Protein AF-0000000068097106 (afdb_homodimer)

Nearest PDB structures (foldseek):
  5jaa-assembly1_B  TM=9.526E-01  e=7.767E-04  Vibrio cholerae O1 biovar El Tor str. N16961
  5j9i-assembly1_B  TM=9.431E-01  e=1.174E-03  Vibrio cholerae
  5j9i-assembly2_C  TM=8.963E-01  e=9.273E-04  Vibrio cholerae
  5j9i-assembly4_G  TM=8.912E-01  e=2.120E-03  Vibrio cholerae
  8a0x-assembly1_B  TM=6.870E-01  e=6.133E-04  Vibrio cholerae

Structure (mmCIF, N/CA/C/O backbone):
data_AF-0000000068097106-model_v1
#
loop_
_entity.id
_entity.type
_entity.pdbx_description
1 polymer 'DNA binding protein'
#
loop_
_atom_site.group_PDB
_atom_site.id
_atom_site.type_symbol
_atom_site.label_atom_id
_atom_site.label_alt_id
_atom_site.label_comp_id
_atom_site.label_asym_id
_atom_site.label_entity_id
_atom_site.label_seq_id
_atom_site.pdbx_PDB_ins_code
_atom_site.Cartn_x
_atom_site.Cartn_y
_atom_site.Cartn_z
_atom_site.occupancy
_atom_site.B_iso_or_equiv
_atom_site.auth_seq_id
_atom_site.auth_comp_id
_atom_site.auth_asym_id
_atom_site.auth_atom_id
_atom_site.pdbx_PDB_model_num
ATOM 1 N N . MET A 1 1 ? -67.5 47.531 -5.574 1 26.5 1 MET A N 1
ATOM 2 C CA . MET A 1 1 ? -66.625 47.062 -6.676 1 26.5 1 MET A CA 1
ATOM 3 C C . MET A 1 1 ? -65.375 46.375 -6.148 1 26.5 1 MET A C 1
ATOM 5 O O . MET A 1 1 ? -64.625 45.75 -6.914 1 26.5 1 MET A O 1
ATOM 9 N N . MET A 1 2 ? -65 46.5 -4.863 1 25.94 2 MET A N 1
ATOM 10 C CA . MET A 1 2 ? -63.719 46.219 -4.199 1 25.94 2 MET A CA 1
ATOM 11 C C . MET A 1 2 ? -63.531 44.719 -4.047 1 25.94 2 MET A C 1
ATOM 13 O O . MET A 1 2 ? -62.469 44.25 -3.641 1 25.94 2 MET A O 1
ATOM 17 N N . HIS A 1 3 ? -64.562 43.844 -4.074 1 31.59 3 HIS A N 1
ATOM 18 C CA . HIS A 1 3 ? -64.625 42.562 -3.348 1 31.59 3 HIS A CA 1
ATOM 19 C C . HIS A 1 3 ? -63.75 41.5 -4.004 1 31.59 3 HIS A C 1
ATOM 21 O O . HIS A 1 3 ? -63.406 40.5 -3.381 1 31.59 3 HIS A O 1
ATOM 27 N N . LEU A 1 4 ? -63.656 41.469 -5.324 1 28.19 4 LEU A N 1
ATOM 28 C CA . LEU A 1 4 ? -63.531 40.156 -5.906 1 28.19 4 LEU A CA 1
ATOM 29 C C . LEU A 1 4 ? -62.156 39.562 -5.648 1 28.19 4 LEU A C 1
ATOM 31 O O . LEU A 1 4 ? -62 38.344 -5.609 1 28.19 4 LEU A O 1
ATOM 35 N N . LEU A 1 5 ? -61.062 40.406 -5.605 1 34.84 5 LEU A N 1
ATOM 36 C CA . LEU A 1 5 ? -59.844 39.844 -6.168 1 34.84 5 LEU A CA 1
ATOM 37 C C . LEU A 1 5 ? -59.25 38.812 -5.23 1 34.84 5 LEU A C 1
ATOM 39 O O . LEU A 1 5 ? -58.125 38.375 -5.43 1 34.84 5 LEU A O 1
ATOM 43 N N . THR A 1 6 ? -59.969 38.344 -4.188 1 32.5 6 THR A N 1
ATOM 44 C CA . THR A 1 6 ? -59.344 37.625 -3.107 1 32.5 6 THR A CA 1
ATOM 45 C C . THR A 1 6 ? -58.75 36.312 -3.621 1 32.5 6 THR A C 1
ATOM 47 O O . THR A 1 6 ? -57.781 35.781 -3.055 1 32.5 6 THR A O 1
ATOM 50 N N . ALA A 1 7 ? -59.406 35.656 -4.559 1 30.97 7 ALA A N 1
ATOM 51 C CA . ALA A 1 7 ? -59.375 34.219 -4.48 1 30.97 7 ALA A CA 1
ATOM 52 C C . ALA A 1 7 ? -57.969 33.688 -4.805 1 30.97 7 ALA A C 1
ATOM 54 O O . ALA A 1 7 ? -57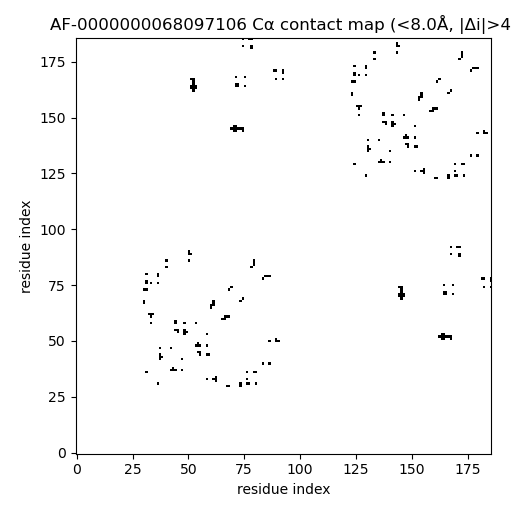.656 32.531 -4.48 1 30.97 7 ALA A O 1
ATOM 55 N N . MET A 1 8 ? -57.281 34.375 -5.68 1 30.03 8 MET A N 1
ATOM 56 C CA . MET A 1 8 ? -56.406 33.531 -6.496 1 30.03 8 MET A CA 1
ATOM 57 C C . MET A 1 8 ? -55.344 32.875 -5.645 1 30.03 8 MET A C 1
ATOM 59 O O . MET A 1 8 ? -54.375 32.281 -6.176 1 30.03 8 MET A O 1
ATOM 63 N N . GLU A 1 9 ? -55.188 33.25 -4.332 1 31.91 9 GLU A N 1
ATOM 64 C CA . GLU A 1 9 ? -53.875 33.031 -3.703 1 31.91 9 GLU A CA 1
ATOM 65 C C . GLU A 1 9 ? -53.625 31.547 -3.467 1 31.91 9 GLU A C 1
ATOM 67 O O . GLU A 1 9 ? -52.656 31.172 -2.797 1 31.91 9 GLU A O 1
ATOM 72 N N . GLU A 1 10 ? -54.594 30.734 -3.783 1 32.78 10 GLU A N 1
ATOM 73 C CA . GLU A 1 10 ? -54.344 29.484 -3.076 1 32.78 10 GLU A CA 1
ATOM 74 C C . GLU A 1 10 ? -53.062 28.812 -3.555 1 32.78 10 GLU A C 1
ATOM 76 O O . GLU A 1 10 ? -52.781 27.688 -3.152 1 32.78 10 GLU A O 1
ATOM 81 N N . MET A 1 11 ? -52.5 29.359 -4.648 1 29.19 11 MET A N 1
ATOM 82 C CA . MET A 1 11 ? -51.781 28.219 -5.234 1 29.19 11 MET A CA 1
ATOM 83 C C . MET A 1 11 ? -51.094 27.406 -4.152 1 29.19 11 MET A C 1
ATOM 85 O O . MET A 1 11 ? -50.875 27.891 -3.035 1 29.19 11 MET A O 1
ATOM 89 N N . VAL A 1 12 ? -50.156 26.359 -4.59 1 32.19 12 VAL A N 1
ATOM 90 C CA . VAL A 1 12 ? -49.469 25.078 -4.461 1 32.19 12 VAL A CA 1
ATOM 91 C C . VAL A 1 12 ? -48.406 25.156 -3.379 1 32.19 12 VAL A C 1
ATOM 93 O O . VAL A 1 12 ? -47.344 25.781 -3.576 1 32.19 12 VAL A O 1
ATOM 96 N N . ALA A 1 13 ? -48.656 25.609 -2.207 1 32.47 13 ALA A N 1
ATOM 97 C CA . ALA A 1 13 ? -47.719 25.406 -1.102 1 32.47 13 ALA A CA 1
ATOM 98 C C . ALA A 1 13 ? -47.188 23.984 -1.088 1 32.47 13 ALA A C 1
ATOM 100 O O . ALA A 1 13 ? -47.812 23.078 -0.539 1 32.47 13 ALA A O 1
ATOM 101 N N . ILE A 1 14 ? -47.406 23.266 -2.193 1 33.38 14 ILE A N 1
ATOM 102 C CA . ILE A 1 14 ? -46.844 21.953 -1.896 1 33.38 14 ILE A CA 1
ATOM 103 C C . ILE A 1 14 ? -45.562 22.109 -1.094 1 33.38 14 ILE A C 1
ATOM 105 O O . ILE A 1 14 ? -44.688 22.906 -1.457 1 33.38 14 ILE A O 1
ATOM 109 N N . GLU A 1 15 ? -45.594 21.891 0.221 1 33.81 15 GLU A N 1
ATOM 110 C CA . GLU A 1 15 ? -44.562 21.578 1.222 1 33.81 15 GLU A CA 1
ATOM 111 C C . GLU A 1 15 ? -43.344 20.922 0.583 1 33.81 15 GLU A C 1
ATOM 113 O O . GLU A 1 15 ? -43.469 19.844 -0.003 1 33.81 15 GLU A O 1
ATOM 118 N N . ASN A 1 16 ? -42.719 21.516 -0.283 1 35.78 16 ASN A N 1
ATOM 119 C CA . ASN A 1 16 ? -41.406 21.266 -0.879 1 35.78 16 ASN A CA 1
ATOM 120 C C . ASN A 1 16 ? -40.531 20.422 0.037 1 35.78 16 ASN A C 1
ATOM 122 O O . ASN A 1 16 ? -40.25 20.812 1.177 1 35.78 16 ASN A O 1
ATOM 126 N N . GLY A 1 17 ? -40.938 19.094 0.311 1 36.41 17 GLY A N 1
ATOM 127 C CA . GLY A 1 17 ? -40.125 17.984 0.792 1 36.41 17 GLY A CA 1
ATOM 128 C C . GLY A 1 17 ? -38.656 18.172 0.555 1 36.41 17 GLY A C 1
ATOM 129 O O . GLY A 1 17 ? -38.094 17.719 -0.457 1 36.41 17 GLY A O 1
ATOM 130 N N . GLN A 1 18 ? -38.312 19.344 0.602 1 38.09 18 GLN A N 1
ATOM 131 C CA . GLN A 1 18 ? -36.844 19.516 0.578 1 38.09 18 GLN A CA 1
ATOM 132 C C . GLN A 1 18 ? -36.156 18.438 1.39 1 38.09 18 GLN A C 1
ATOM 134 O O . GLN A 1 18 ? -36.219 18.422 2.619 1 38.09 18 GLN A O 1
ATOM 139 N N . ILE A 1 19 ? -36.781 17.203 1.31 1 38.5 19 ILE A N 1
ATOM 140 C CA . ILE A 1 19 ? -35.812 16.25 1.803 1 38.5 19 ILE A CA 1
ATOM 141 C C . ILE A 1 19 ? -34.406 16.734 1.474 1 38.5 19 ILE A C 1
ATOM 143 O O . ILE A 1 19 ? -34.062 16.891 0.301 1 38.5 19 ILE A O 1
ATOM 147 N N . GLN A 1 20 ? -34 17.797 2.004 1 39.97 20 GLN A N 1
ATOM 148 C CA . GLN A 1 20 ? -32.562 17.906 1.942 1 39.97 20 GLN A CA 1
ATOM 149 C C . GLN A 1 20 ? -31.906 16.531 1.861 1 39.97 20 GLN A C 1
ATOM 151 O O . GLN A 1 20 ? -32.156 15.68 2.717 1 39.97 20 GLN A O 1
ATOM 156 N N . PRO A 1 21 ? -31.922 15.992 0.654 1 34.78 21 PRO A N 1
ATOM 157 C CA . PRO A 1 21 ? -31.188 14.727 0.767 1 34.78 21 PRO A CA 1
ATOM 158 C C . PRO A 1 21 ? -30.297 14.672 2.01 1 34.78 21 PRO A C 1
ATOM 160 O O . PRO A 1 21 ? -29.703 15.68 2.395 1 34.78 21 PRO A O 1
ATOM 163 N N . ALA A 1 22 ? -30.797 14.141 3.158 1 36.53 22 ALA A N 1
ATOM 164 C CA . ALA A 1 22 ? -29.766 13.805 4.141 1 36.53 22 ALA A CA 1
ATOM 165 C C . ALA A 1 22 ? -28.375 13.898 3.531 1 36.53 22 ALA A C 1
ATOM 167 O O . ALA A 1 22 ? -28.203 13.711 2.324 1 36.53 22 ALA A O 1
ATOM 168 N N . GLU A 1 23 ? -27.688 14.992 3.865 1 37.38 23 GLU A N 1
ATOM 169 C CA . GLU A 1 23 ? -26.281 14.875 3.545 1 37.38 23 GLU A CA 1
ATOM 170 C C . GLU A 1 23 ? -25.891 13.422 3.289 1 37.38 23 GLU A C 1
ATOM 172 O O . GLU A 1 23 ? -26 12.578 4.18 1 37.38 23 GLU A O 1
ATOM 177 N N . GLU A 1 24 ? -26.656 12.758 2.361 1 35.97 24 GLU A N 1
ATOM 178 C CA . GLU A 1 24 ? -26.234 11.43 1.929 1 35.97 24 GLU A CA 1
ATOM 179 C C . GLU A 1 24 ? -24.906 11.047 2.568 1 35.97 24 GLU A C 1
ATOM 181 O O . GLU A 1 24 ? -23.953 11.828 2.566 1 35.97 24 GLU A O 1
ATOM 186 N N . ASN A 1 25 ? -24.922 10.508 3.766 1 36.12 25 ASN A N 1
ATOM 187 C CA . ASN A 1 25 ? -23.828 9.711 4.32 1 36.12 25 ASN A CA 1
ATOM 188 C C . ASN A 1 25 ? -22.875 9.242 3.232 1 36.12 25 ASN A C 1
ATOM 190 O O . ASN A 1 25 ? -23.047 8.148 2.682 1 36.12 25 ASN A O 1
ATOM 194 N N . ILE A 1 26 ? -23.078 9.742 2.051 1 39.88 26 ILE A N 1
ATOM 195 C CA . ILE A 1 26 ? -21.906 9.344 1.255 1 39.88 26 ILE A CA 1
ATOM 196 C C . ILE A 1 26 ? -20.703 9.125 2.168 1 39.88 26 ILE A C 1
ATOM 198 O O . ILE A 1 26 ? -20.219 10.062 2.807 1 39.88 26 ILE A O 1
ATOM 202 N N . HIS A 1 27 ? -20.828 8.242 3.031 1 41.44 27 HIS A N 1
ATOM 203 C CA . HIS A 1 27 ? -19.594 7.723 3.629 1 41.44 27 HIS A CA 1
ATOM 204 C C . HIS A 1 27 ? -18.375 8.203 2.867 1 41.44 27 HIS A C 1
ATOM 206 O O . HIS A 1 27 ? -18.062 7.691 1.789 1 41.44 27 HIS A O 1
ATOM 212 N N . ARG A 1 28 ? -18.438 9.32 2.232 1 45.66 28 ARG A N 1
ATOM 213 C CA . ARG A 1 28 ? -17.25 9.922 1.622 1 45.66 28 ARG 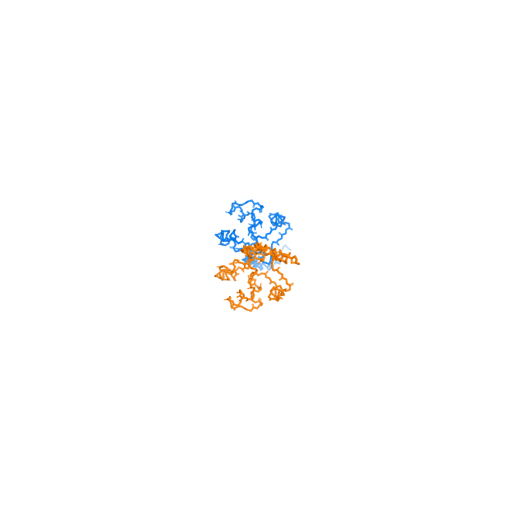A CA 1
ATOM 214 C C . ARG A 1 28 ? -15.977 9.297 2.176 1 45.66 28 ARG A C 1
ATOM 216 O O . ARG A 1 28 ? -15.68 9.43 3.365 1 45.66 28 ARG A O 1
ATOM 223 N N . HIS A 1 29 ? -15.859 8.117 1.914 1 53.75 29 HIS A N 1
ATOM 224 C CA . HIS A 1 29 ? -14.539 7.609 2.258 1 53.75 29 HIS A CA 1
ATOM 225 C C . HIS A 1 29 ? -13.5 8.734 2.283 1 53.75 29 HIS A C 1
ATOM 227 O O . HIS A 1 29 ? -13.18 9.312 1.241 1 53.75 29 HIS A O 1
ATOM 233 N N . THR A 1 30 ? -13.695 9.703 3.287 1 71.31 30 THR A N 1
ATOM 234 C CA . THR A 1 30 ? -12.789 10.828 3.506 1 71.31 30 THR A CA 1
ATOM 235 C C . THR A 1 30 ? -11.352 10.438 3.148 1 71.31 30 THR A C 1
ATOM 237 O O . THR A 1 30 ? -10.914 9.328 3.441 1 71.31 30 THR A O 1
ATOM 240 N N . LEU A 1 31 ? -10.883 11.18 2.166 1 90.25 31 LEU A N 1
ATOM 241 C CA . LEU A 1 31 ? -9.469 11.031 1.865 1 90.25 31 LEU A CA 1
ATOM 242 C C . LEU A 1 31 ? -8.633 11.094 3.141 1 90.25 31 LEU A C 1
ATOM 244 O O . LEU A 1 31 ? -8.922 11.891 4.035 1 90.25 31 LEU A O 1
ATOM 248 N N . PRO A 1 32 ? -7.883 10.125 3.273 1 95.56 32 PRO A N 1
ATOM 249 C CA . PRO A 1 32 ? -7.016 10.18 4.453 1 95.56 32 PRO A CA 1
ATOM 250 C C . PRO A 1 32 ? -6.219 11.477 4.535 1 95.56 32 PRO A C 1
ATOM 252 O O . PRO A 1 32 ? -5.805 12.016 3.508 1 95.56 32 PRO A O 1
ATOM 255 N N . ASP A 1 33 ? -6.094 11.969 5.734 1 96.56 33 ASP A N 1
ATOM 256 C CA . ASP A 1 33 ? -5.211 13.102 6 1 96.56 33 ASP A CA 1
ATOM 257 C C . ASP A 1 33 ? -3.766 12.648 6.176 1 96.56 33 ASP A C 1
ATOM 259 O O . ASP A 1 33 ? -3.367 12.234 7.266 1 96.56 33 ASP A O 1
ATOM 263 N N . VAL A 1 34 ? -2.977 12.812 5.16 1 98.38 34 VAL A N 1
ATOM 264 C CA . VAL A 1 34 ? -1.632 12.25 5.113 1 98.38 34 VAL A CA 1
ATOM 265 C C . VAL A 1 34 ? -0.763 12.891 6.191 1 98.38 34 VAL A C 1
ATOM 267 O O . VAL A 1 34 ? 0.015 12.211 6.863 1 98.38 34 VAL A O 1
ATOM 270 N N . LYS A 1 35 ? -0.945 14.172 6.344 1 98.25 35 LYS A N 1
ATOM 271 C CA . LYS A 1 35 ? -0.174 14.875 7.363 1 98.25 35 LYS A CA 1
ATOM 272 C C . LYS A 1 35 ? -0.505 14.359 8.758 1 98.25 35 LYS A C 1
ATOM 274 O O . LYS A 1 35 ? 0.394 14.133 9.57 1 98.25 35 LYS A O 1
ATOM 279 N N . ALA A 1 36 ? -1.735 14.18 9.039 1 98 36 ALA A N 1
ATOM 280 C CA . ALA A 1 36 ? -2.156 13.672 10.344 1 98 36 ALA A CA 1
ATOM 281 C C . ALA A 1 36 ? -1.608 12.273 10.586 1 98 36 ALA A C 1
ATOM 283 O O . ALA A 1 36 ? -1.151 11.961 11.695 1 98 36 ALA A O 1
ATOM 284 N N . ILE A 1 37 ? -1.618 11.391 9.594 1 98.06 37 ILE A N 1
ATOM 285 C CA . ILE A 1 37 ? -1.103 10.031 9.68 1 98.06 37 ILE A CA 1
ATOM 286 C C . ILE A 1 37 ? 0.391 10.062 10 1 98.06 37 ILE A C 1
ATOM 288 O O . ILE A 1 37 ? 0.855 9.367 10.906 1 98.06 37 ILE A O 1
ATOM 292 N N . ARG A 1 38 ? 1.088 10.852 9.211 1 98.31 38 ARG A N 1
ATOM 293 C CA . ARG A 1 38 ? 2.529 10.977 9.398 1 98.31 38 ARG A CA 1
ATOM 294 C C . ARG A 1 38 ? 2.861 11.492 10.797 1 98.31 38 ARG A C 1
ATOM 296 O O . ARG A 1 38 ? 3.746 10.953 11.461 1 98.31 38 ARG A O 1
ATOM 303 N N . LYS A 1 39 ? 2.143 12.539 11.242 1 98.25 39 LYS A N 1
ATOM 304 C CA . LYS A 1 39 ? 2.402 13.148 12.539 1 98.25 39 LYS A CA 1
ATOM 305 C C . LYS A 1 39 ? 2.061 12.188 13.68 1 98.25 39 LYS A C 1
ATOM 307 O O . LYS A 1 39 ? 2.762 12.141 14.688 1 98.25 39 LYS A O 1
ATOM 312 N N . HIS A 1 40 ? 0.985 11.477 13.508 1 97.69 40 HIS A N 1
ATOM 313 C CA . HIS A 1 40 ? 0.618 10.477 14.508 1 97.69 40 HIS A CA 1
ATOM 314 C C . HIS A 1 40 ? 1.713 9.43 14.672 1 97.69 40 HIS A C 1
ATOM 316 O O . HIS A 1 40 ? 1.95 8.938 15.773 1 97.69 40 HIS A O 1
ATOM 322 N N . ALA A 1 41 ? 2.393 9.125 13.57 1 97.44 41 ALA A N 1
ATOM 323 C CA . ALA A 1 41 ? 3.49 8.164 13.586 1 97.44 41 ALA A CA 1
ATOM 324 C C . ALA A 1 41 ? 4.766 8.789 14.133 1 97.44 41 ALA A C 1
ATOM 326 O O . ALA A 1 41 ? 5.781 8.109 14.305 1 97.44 41 ALA A O 1
ATOM 327 N N . GLY A 1 42 ? 4.715 10.117 14.273 1 97.62 42 GLY A N 1
ATOM 328 C CA . GLY A 1 42 ? 5.848 10.844 14.828 1 97.62 42 GLY A CA 1
ATOM 329 C C . GLY A 1 42 ? 7.004 10.984 13.859 1 97.62 42 GLY A C 1
ATOM 330 O O . GLY A 1 42 ? 8.164 11.008 14.266 1 97.62 42 GLY A O 1
ATOM 331 N N . MET A 1 43 ? 6.738 11.125 12.656 1 98.25 43 MET A N 1
ATOM 332 C CA . MET A 1 43 ? 7.793 11.086 11.648 1 98.25 43 MET A CA 1
ATOM 333 C C . MET A 1 43 ? 7.875 12.406 10.898 1 98.25 43 MET A C 1
ATOM 335 O O . MET A 1 43 ? 6.871 13.109 10.75 1 98.25 43 MET A O 1
ATOM 339 N N . LYS A 1 44 ? 9.078 12.625 10.438 1 98.56 44 LYS A N 1
ATOM 340 C CA . LYS A 1 44 ? 9.242 13.68 9.445 1 98.56 44 LYS A CA 1
ATOM 341 C C . LYS A 1 44 ? 8.844 13.195 8.055 1 98.56 44 LYS A C 1
ATOM 343 O O . LYS A 1 44 ? 8.609 12 7.852 1 98.56 44 LYS A O 1
ATOM 348 N N . GLN A 1 45 ? 8.781 14.18 7.18 1 98.56 45 GLN A N 1
ATOM 349 C CA . GLN A 1 45 ? 8.328 13.828 5.836 1 98.56 45 GLN A CA 1
ATOM 350 C C . GLN A 1 45 ? 9.266 12.812 5.188 1 98.56 45 GLN A C 1
ATOM 352 O O . GLN A 1 45 ? 8.812 11.852 4.562 1 98.56 45 GLN A O 1
ATOM 357 N N . ALA A 1 46 ? 10.539 13.016 5.367 1 98.62 46 ALA A N 1
ATOM 358 C CA . ALA A 1 46 ? 11.523 12.141 4.746 1 98.62 46 ALA A CA 1
ATOM 359 C C . ALA A 1 46 ? 11.438 10.727 5.312 1 98.62 46 ALA A C 1
ATOM 361 O O . ALA A 1 46 ? 11.508 9.742 4.566 1 98.62 46 ALA A O 1
ATOM 362 N N . GLU A 1 47 ? 11.266 10.641 6.574 1 98.5 47 GLU A N 1
ATOM 363 C CA . GLU A 1 47 ? 11.148 9.344 7.242 1 98.5 47 GLU A CA 1
ATOM 364 C C . GLU A 1 47 ? 9.875 8.617 6.816 1 98.5 47 GLU A C 1
ATOM 366 O O . GLU A 1 47 ? 9.914 7.418 6.516 1 98.5 47 GLU A O 1
ATOM 371 N N . PHE A 1 48 ? 8.852 9.328 6.828 1 98.81 48 PHE A N 1
ATOM 372 C CA . PHE A 1 48 ? 7.57 8.75 6.426 1 98.81 48 PHE A CA 1
ATOM 373 C C . PHE A 1 48 ? 7.633 8.25 4.984 1 98.81 48 PHE A C 1
ATOM 375 O O . PHE A 1 48 ? 7.141 7.164 4.68 1 98.81 48 PHE A O 1
ATOM 382 N N . ALA A 1 49 ? 8.219 8.984 4.109 1 98.88 49 ALA A N 1
ATOM 383 C CA . ALA A 1 49 ? 8.391 8.625 2.703 1 98.88 49 ALA A CA 1
ATOM 384 C C . ALA A 1 49 ? 9.141 7.305 2.559 1 98.88 49 ALA A C 1
ATOM 386 O O . ALA A 1 49 ? 8.719 6.426 1.803 1 98.88 49 ALA A O 1
ATOM 387 N N . GLU A 1 50 ? 10.133 7.176 3.314 1 98.25 50 GLU A N 1
ATOM 388 C CA . GLU A 1 50 ? 10.938 5.961 3.279 1 98.25 50 GLU A CA 1
ATOM 389 C C . GLU A 1 50 ? 10.148 4.758 3.785 1 98.25 50 GLU A C 1
ATOM 391 O O . GLU A 1 50 ? 10.156 3.695 3.162 1 98.25 50 GLU A O 1
ATOM 396 N N . VAL A 1 51 ? 9.43 4.891 4.797 1 98.19 51 VAL A N 1
ATOM 397 C CA . VAL A 1 51 ? 8.711 3.807 5.457 1 98.19 51 VAL A CA 1
ATOM 398 C C . VAL A 1 51 ? 7.586 3.309 4.555 1 98.19 51 VAL A C 1
ATOM 400 O O . VAL A 1 51 ? 7.383 2.1 4.414 1 98.19 51 VAL A O 1
ATOM 403 N N . VAL A 1 52 ? 6.926 4.219 3.871 1 98.38 52 VAL A N 1
ATOM 404 C CA . VAL A 1 52 ? 5.746 3.834 3.1 1 98.38 52 VAL A CA 1
ATOM 405 C C . VAL A 1 52 ? 6.156 3.477 1.673 1 98.38 52 VAL A C 1
ATOM 407 O O . VAL A 1 52 ? 5.375 2.887 0.924 1 98.38 52 VAL A O 1
ATOM 410 N N . GLY A 1 53 ? 7.32 3.91 1.286 1 98.19 53 GLY A N 1
ATOM 411 C CA . GLY A 1 53 ? 7.801 3.621 -0.055 1 98.19 53 GLY A CA 1
ATOM 412 C C . GLY A 1 53 ? 7.426 4.688 -1.066 1 98.19 53 GLY A C 1
ATOM 413 O O . GLY A 1 53 ? 7.094 4.379 -2.211 1 98.19 53 GLY A O 1
ATOM 414 N N . ALA A 1 54 ? 7.516 5.871 -0.685 1 98.62 54 ALA A N 1
ATOM 415 C CA . ALA A 1 54 ? 7.207 7.004 -1.553 1 98.62 54 ALA A CA 1
ATOM 416 C C . ALA A 1 54 ? 8.344 8.023 -1.551 1 98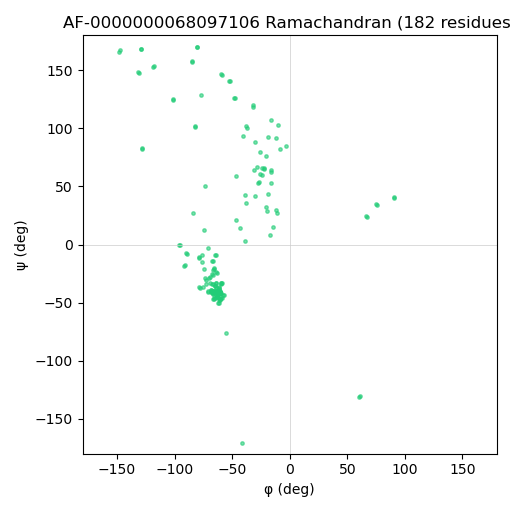.62 54 ALA A C 1
ATOM 418 O O . ALA A 1 54 ? 9.258 7.938 -0.732 1 98.62 54 ALA A O 1
ATOM 419 N N . SER A 1 55 ? 8.242 8.898 -2.441 1 98.62 55 SER A N 1
ATOM 420 C CA . SER A 1 55 ? 9.188 10.016 -2.408 1 98.62 55 SER A CA 1
ATOM 421 C C . SER A 1 55 ? 8.703 11.117 -1.477 1 98.62 55 SER A C 1
ATOM 423 O O . SER A 1 55 ? 7.496 11.258 -1.245 1 98.62 55 SER A O 1
ATOM 425 N N . VAL A 1 56 ? 9.641 11.922 -1.025 1 98.69 56 VAL A N 1
ATOM 426 C CA . VAL A 1 56 ? 9.297 13.07 -0.191 1 98.69 56 VAL A CA 1
ATOM 427 C C . VAL A 1 56 ? 8.391 14.023 -0.97 1 98.69 56 VAL A C 1
ATOM 429 O O . VAL A 1 56 ? 7.449 14.594 -0.412 1 98.69 56 VAL A O 1
ATOM 432 N N . ASP A 1 57 ? 8.648 14.156 -2.211 1 98.75 57 ASP A N 1
ATOM 433 C CA . ASP A 1 57 ? 7.84 15.031 -3.049 1 98.75 57 ASP A CA 1
ATOM 434 C C . ASP A 1 57 ? 6.391 14.555 -3.105 1 98.75 57 ASP A C 1
ATOM 436 O O . ASP A 1 57 ? 5.465 15.375 -3.096 1 98.75 57 ASP A O 1
ATOM 440 N N . LEU A 1 58 ? 6.195 13.281 -3.191 1 98.56 58 LEU A N 1
ATOM 441 C CA . LEU A 1 58 ? 4.852 12.727 -3.238 1 98.56 58 LEU A CA 1
ATOM 442 C C . LEU A 1 58 ? 4.125 12.953 -1.916 1 98.56 58 LEU A C 1
ATOM 444 O O . LEU A 1 58 ? 2.957 13.352 -1.904 1 98.56 58 LEU A O 1
ATOM 448 N N . ILE A 1 59 ? 4.82 12.789 -0.831 1 98.75 59 ILE A N 1
ATOM 449 C CA . ILE A 1 59 ? 4.242 13.055 0.483 1 98.75 59 ILE A CA 1
ATOM 450 C C . ILE A 1 59 ? 3.824 14.523 0.58 1 98.75 59 ILE A C 1
ATOM 452 O O . ILE A 1 59 ? 2.701 14.828 0.985 1 98.75 59 ILE A O 1
ATOM 456 N N . ARG A 1 60 ? 4.742 15.297 0.173 1 98.69 60 ARG A N 1
ATOM 457 C CA . ARG A 1 60 ? 4.469 16.734 0.21 1 98.69 60 ARG A CA 1
ATOM 458 C C . ARG A 1 60 ? 3.268 17.078 -0.66 1 98.69 60 ARG A C 1
ATOM 460 O O . ARG A 1 60 ? 2.412 17.875 -0.258 1 98.69 60 ARG A O 1
ATOM 467 N N . SER A 1 61 ? 3.176 16.516 -1.778 1 98.69 61 SER A N 1
ATOM 468 C CA . SER A 1 61 ? 2.08 16.812 -2.699 1 98.69 61 SER A CA 1
ATOM 469 C C . SER A 1 61 ? 0.74 16.375 -2.115 1 98.69 61 SER A C 1
ATOM 471 O O . SER A 1 61 ? -0.278 17.031 -2.322 1 98.69 61 SER A O 1
ATOM 473 N N . TRP A 1 62 ? 0.705 15.297 -1.404 1 98.38 62 TRP A N 1
ATOM 474 C CA . TRP A 1 62 ? -0.516 14.828 -0.759 1 98.38 62 TRP A CA 1
ATOM 475 C C . TRP A 1 62 ? -0.897 15.734 0.41 1 98.38 62 TRP A C 1
ATOM 477 O O . TRP A 1 62 ? -2.064 16.094 0.565 1 98.38 62 TRP A O 1
ATOM 487 N N . GLU A 1 63 ? 0.139 16.156 1.154 1 98.19 63 GLU A N 1
ATOM 488 C CA . GLU A 1 63 ? -0.119 16.969 2.34 1 98.19 63 GLU A CA 1
ATOM 489 C C . GLU A 1 63 ? -0.611 18.359 1.957 1 98.19 63 GLU A C 1
ATOM 491 O O . GLU A 1 63 ? -1.374 18.984 2.699 1 98.19 63 GLU A O 1
ATOM 496 N N . GLN A 1 64 ? -0.188 18.797 0.824 1 97.75 64 GLN A N 1
ATOM 497 C CA . GLN A 1 64 ? -0.562 20.109 0.324 1 97.75 64 GLN A CA 1
ATOM 498 C C . GLN A 1 64 ? -1.759 20.016 -0.619 1 97.75 64 GLN A C 1
ATOM 500 O O . GLN A 1 64 ? -2.137 21.016 -1.244 1 97.75 64 GLN A O 1
ATOM 505 N N . LYS A 1 65 ? -2.248 18.859 -0.848 1 96.5 65 LYS A N 1
ATOM 506 C CA . LYS A 1 65 ? -3.43 18.609 -1.668 1 96.5 65 LYS A CA 1
ATOM 507 C C . LYS A 1 65 ? -3.168 18.953 -3.131 1 96.5 65 LYS A C 1
ATOM 509 O O . LYS A 1 65 ? -4.078 19.375 -3.846 1 96.5 65 LYS A O 1
ATOM 514 N N . ARG A 1 66 ? -1.926 18.938 -3.506 1 97.88 66 ARG A N 1
ATOM 515 C CA . ARG A 1 66 ? -1.583 19.109 -4.914 1 97.88 66 ARG A CA 1
ATOM 516 C C . ARG A 1 66 ? -1.931 17.859 -5.719 1 97.88 66 ARG A C 1
ATOM 518 O O . ARG A 1 66 ? -2.17 17.938 -6.926 1 97.88 66 ARG A O 1
ATOM 525 N N . ARG A 1 67 ? -1.871 16.688 -5.066 1 97.75 67 ARG A N 1
ATOM 526 C CA . ARG A 1 67 ? -2.311 15.398 -5.598 1 97.75 67 ARG A CA 1
ATOM 527 C C . ARG A 1 67 ? -3.211 14.672 -4.605 1 97.75 67 ARG A C 1
ATOM 529 O O . ARG A 1 67 ? -3.049 14.82 -3.391 1 97.75 67 ARG A O 1
ATOM 536 N N . ILE A 1 68 ? -4.074 13.984 -5.16 1 96.81 68 ILE A N 1
ATOM 537 C CA . ILE A 1 68 ? -4.918 13.133 -4.328 1 96.81 68 ILE A CA 1
ATOM 538 C C . ILE A 1 68 ? -4.426 11.688 -4.406 1 96.81 68 ILE A C 1
ATOM 540 O O . ILE A 1 68 ? -4.25 11.141 -5.5 1 96.81 68 ILE A O 1
ATOM 544 N N . PRO A 1 69 ? -4.16 11.164 -3.238 1 97.81 69 PRO A N 1
ATOM 545 C CA . PRO A 1 69 ? -3.746 9.758 -3.301 1 97.81 69 PRO A CA 1
ATOM 546 C C . PRO A 1 69 ? -4.801 8.859 -3.943 1 97.81 69 PRO A C 1
ATOM 548 O O . PRO A 1 69 ? -6 9.078 -3.758 1 97.81 69 PRO A O 1
ATOM 551 N N . SER A 1 70 ? -4.316 7.812 -4.676 1 97.06 70 SER A N 1
ATOM 552 C CA . SER A 1 70 ? -5.223 6.887 -5.348 1 97.06 70 SER A CA 1
ATOM 553 C C . SER A 1 70 ? -4.641 5.48 -5.398 1 97.06 70 SER A C 1
ATOM 555 O O . SER A 1 70 ? -3.504 5.258 -4.98 1 97.06 70 SER A O 1
ATOM 557 N N . GLY A 1 71 ? -5.484 4.547 -5.738 1 97.06 71 GLY A N 1
ATOM 558 C CA . GLY A 1 71 ? -5.023 3.178 -5.918 1 97.06 71 GLY A CA 1
ATOM 559 C C . GLY A 1 71 ? -4.398 2.59 -4.668 1 97.06 71 GLY A C 1
ATOM 560 O O . GLY A 1 71 ? -5 2.613 -3.596 1 97.06 71 GLY A O 1
ATOM 561 N N . ILE A 1 72 ? -3.219 2.006 -4.887 1 98.19 72 ILE A N 1
ATOM 562 C CA . ILE A 1 72 ? -2.541 1.273 -3.824 1 98.19 72 ILE A CA 1
ATOM 563 C C . ILE A 1 72 ? -2.105 2.242 -2.727 1 98.19 72 ILE A C 1
ATOM 565 O O . ILE A 1 72 ? -2.148 1.907 -1.541 1 98.19 72 ILE A O 1
ATOM 569 N N . ALA A 1 73 ? -1.749 3.463 -3.135 1 98.38 73 ALA A N 1
ATOM 570 C CA . ALA A 1 73 ? -1.342 4.469 -2.158 1 98.38 73 ALA A CA 1
ATOM 571 C C . ALA A 1 73 ? -2.488 4.812 -1.212 1 98.38 73 ALA A C 1
ATOM 573 O O . ALA A 1 73 ? -2.297 4.898 0.003 1 98.38 73 ALA A O 1
ATOM 574 N N . LEU A 1 74 ? -3.629 4.98 -1.797 1 97.88 74 LEU A N 1
ATOM 575 C CA . LEU A 1 74 ? -4.801 5.289 -0.986 1 97.88 74 LEU A CA 1
ATOM 576 C C . LEU A 1 74 ? -5.121 4.137 -0.036 1 97.88 74 LEU A C 1
ATOM 578 O O . LEU A 1 74 ? -5.375 4.359 1.149 1 97.88 74 LEU A O 1
ATOM 582 N N . LYS A 1 75 ? -5.082 2.945 -0.536 1 98 75 LYS A N 1
ATOM 583 C CA . LYS A 1 75 ? -5.352 1.775 0.296 1 98 75 LYS A CA 1
ATOM 584 C C . LYS A 1 75 ? -4.352 1.678 1.444 1 98 75 LYS A C 1
ATOM 586 O O . LYS A 1 75 ? -4.727 1.365 2.576 1 98 75 LYS A O 1
ATOM 591 N N . MET A 1 76 ? -3.094 1.969 1.156 1 98.38 76 MET A N 1
ATOM 592 C CA . MET A 1 76 ? -2.045 1.918 2.17 1 98.38 76 MET A CA 1
ATOM 593 C C . MET A 1 76 ? -2.285 2.965 3.254 1 98.38 76 MET A C 1
ATOM 595 O O . MET A 1 76 ? -2.207 2.66 4.445 1 98.38 76 MET A O 1
ATOM 599 N N . LEU A 1 77 ? -2.59 4.145 2.859 1 98.31 77 LEU A N 1
ATOM 600 C CA . LEU A 1 77 ? -2.797 5.234 3.811 1 98.31 77 LEU A CA 1
ATOM 601 C C . LEU A 1 77 ? -4.004 4.953 4.703 1 98.31 77 LEU A C 1
ATOM 603 O O . LEU A 1 77 ? -3.955 5.191 5.91 1 98.31 77 LEU A O 1
ATOM 607 N N . CYS A 1 78 ? -5.031 4.41 4.082 1 97.69 78 CYS A N 1
ATOM 608 C CA . CYS A 1 78 ? -6.211 4.043 4.855 1 97.69 78 CYS A CA 1
ATOM 609 C C . CYS A 1 78 ? -5.887 2.939 5.852 1 97.69 78 CYS A C 1
ATOM 611 O O . CYS A 1 78 ? -6.371 2.959 6.984 1 97.69 78 CYS A O 1
ATOM 613 N N . LEU A 1 79 ? -5.133 2.018 5.438 1 97.25 79 LEU A N 1
ATOM 614 C CA . LEU A 1 79 ? -4.727 0.911 6.293 1 97.25 79 LEU A CA 1
ATOM 615 C C . LEU A 1 79 ? -3.963 1.419 7.512 1 97.25 79 LEU A C 1
ATOM 617 O O . LEU A 1 79 ? -4.246 1.012 8.641 1 97.25 79 LEU A O 1
ATOM 621 N N . ILE A 1 80 ? -3.004 2.311 7.289 1 97.69 80 ILE A N 1
ATOM 622 C CA . ILE A 1 80 ? -2.193 2.855 8.375 1 97.69 80 ILE A CA 1
ATOM 623 C C . ILE A 1 80 ? -3.074 3.666 9.32 1 97.69 80 ILE A C 1
ATOM 625 O O . ILE A 1 80 ? -2.887 3.625 10.539 1 97.69 80 ILE A O 1
ATOM 629 N N . GLU A 1 81 ? -3.967 4.402 8.719 1 96.38 81 GLU A N 1
ATOM 630 C CA . GLU A 1 81 ? -4.887 5.191 9.531 1 96.38 81 GLU A CA 1
ATOM 631 C C . GLU A 1 81 ? -5.734 4.297 10.43 1 96.38 81 GLU A C 1
ATOM 633 O O . GLU A 1 81 ? -5.957 4.617 11.602 1 96.38 81 GLU A O 1
ATOM 638 N N . ARG A 1 82 ? -6.133 3.221 9.922 1 95.19 82 ARG A N 1
ATOM 639 C CA . ARG A 1 82 ? -6.992 2.301 10.656 1 95.19 82 ARG A CA 1
ATOM 640 C C . ARG A 1 82 ? -6.188 1.485 11.664 1 95.19 82 ARG A C 1
ATOM 642 O O . ARG A 1 82 ? -6.684 1.16 12.742 1 95.19 82 ARG A O 1
ATOM 649 N N . GLU A 1 83 ? -4.973 1.128 11.25 1 96.56 83 GLU A N 1
ATOM 650 C CA . GLU A 1 83 ? -4.078 0.337 12.094 1 96.56 83 GLU A CA 1
ATOM 651 C C . GLU A 1 83 ? -2.709 0.995 12.219 1 96.56 83 GLU A C 1
ATOM 653 O O . GLU A 1 83 ? -1.744 0.557 11.586 1 96.56 83 GLU A O 1
ATOM 658 N N . PRO A 1 84 ? -2.58 1.918 13.102 1 96.94 84 PRO A N 1
ATOM 659 C CA . PRO A 1 84 ? -1.348 2.705 13.188 1 96.94 84 PRO A CA 1
ATOM 660 C C . PRO A 1 84 ? -0.133 1.86 13.562 1 96.94 84 PRO A C 1
ATOM 662 O O . PRO A 1 84 ? 0.996 2.201 13.203 1 96.94 84 PRO A O 1
ATOM 665 N N . ALA A 1 85 ? -0.332 0.708 14.219 1 96.56 85 ALA A N 1
ATOM 666 C CA . ALA A 1 85 ? 0.776 -0.142 14.648 1 96.56 85 ALA A CA 1
ATOM 667 C C . ALA A 1 85 ? 1.5 -0.746 13.445 1 96.56 85 ALA A C 1
ATOM 669 O O . ALA A 1 85 ? 2.623 -1.239 13.578 1 96.56 85 ALA A O 1
ATOM 670 N N . LEU A 1 86 ? 0.892 -0.667 12.281 1 97.5 86 LEU A N 1
ATOM 671 C CA . LEU A 1 86 ? 1.49 -1.218 11.07 1 97.5 86 LEU A CA 1
ATOM 672 C C . LEU A 1 86 ? 2.76 -0.46 10.695 1 97.5 86 LEU A C 1
ATOM 674 O O . LEU A 1 86 ? 3.588 -0.964 9.93 1 97.5 86 LEU A O 1
ATOM 678 N N . ILE A 1 87 ? 2.92 0.739 11.188 1 97.81 87 ILE A N 1
ATOM 679 C CA . ILE A 1 87 ? 4.098 1.549 10.906 1 97.81 87 ILE A CA 1
ATOM 680 C C . ILE A 1 87 ? 5.355 0.823 11.383 1 97.81 87 ILE A C 1
ATOM 682 O O . ILE A 1 87 ? 6.402 0.884 10.734 1 97.81 87 ILE A O 1
ATOM 686 N N . ASN A 1 88 ? 5.211 0.078 12.469 1 96.06 88 ASN A N 1
ATOM 687 C CA . ASN A 1 88 ? 6.348 -0.675 12.984 1 96.06 88 ASN A CA 1
ATOM 688 C C . ASN A 1 88 ? 6.738 -1.813 12.047 1 96.06 88 ASN A C 1
ATOM 690 O O . ASN A 1 88 ? 7.922 -2.055 11.812 1 96.06 88 ASN A O 1
ATOM 694 N N . THR A 1 89 ? 5.746 -2.465 11.523 1 96.25 89 THR A N 1
ATOM 695 C CA . THR A 1 89 ? 6 -3.537 10.57 1 96.25 89 THR A CA 1
ATOM 696 C C . THR A 1 89 ? 6.602 -2.98 9.281 1 96.25 89 THR A C 1
ATOM 698 O O . THR A 1 89 ? 7.562 -3.537 8.742 1 96.25 89 THR A O 1
ATOM 701 N N . LEU A 1 90 ? 6.082 -1.857 8.844 1 97.38 90 LEU A N 1
ATOM 702 C CA . LEU A 1 90 ? 6.562 -1.239 7.609 1 97.38 90 LEU A CA 1
ATOM 703 C C . LEU A 1 90 ? 8.023 -0.815 7.746 1 97.38 90 LEU A C 1
ATOM 705 O O . LEU A 1 90 ? 8.789 -0.899 6.781 1 97.38 90 LEU A O 1
ATOM 709 N N . ARG A 1 91 ? 8.391 -0.44 8.875 1 95.44 91 ARG A N 1
ATOM 710 C CA . ARG A 1 91 ? 9.758 -0.007 9.133 1 95.44 91 ARG A CA 1
ATOM 711 C C . ARG A 1 91 ? 10.734 -1.169 9 1 95.44 91 ARG A C 1
ATOM 713 O O . ARG A 1 91 ? 11.898 -0.969 8.656 1 95.44 91 ARG A O 1
ATOM 720 N N . SER A 1 92 ? 10.234 -2.367 9.219 1 93.44 92 SER A N 1
ATOM 721 C CA . SER A 1 92 ? 11.094 -3.545 9.219 1 93.44 92 SER A CA 1
ATOM 722 C C . SER A 1 92 ? 11.211 -4.148 7.82 1 93.44 92 SER A C 1
ATOM 724 O O . SER A 1 92 ? 11.984 -5.082 7.605 1 93.44 92 SER A O 1
ATOM 726 N N . ILE A 1 93 ? 10.43 -3.623 6.969 1 90.81 93 ILE A N 1
ATOM 727 C CA . ILE A 1 93 ? 10.445 -4.133 5.602 1 90.81 93 ILE A CA 1
ATOM 728 C C . ILE A 1 93 ? 11.57 -3.461 4.812 1 90.81 93 ILE A C 1
ATOM 730 O O . ILE A 1 93 ? 11.758 -2.246 4.906 1 90.81 93 ILE A O 1
ATOM 734 N N . MET B 1 1 ? 75.75 -36.281 -17.203 1 30.28 1 MET B N 1
ATOM 735 C CA . MET B 1 1 ? 74.625 -35.594 -17.75 1 30.28 1 MET B CA 1
ATOM 736 C C . MET B 1 1 ? 73.625 -35.219 -16.641 1 30.28 1 MET B C 1
ATOM 738 O O . MET B 1 1 ? 73.5 -35.938 -15.664 1 30.28 1 MET B O 1
ATOM 742 N N . MET B 1 2 ? 73 -33.906 -16.578 1 26.66 2 MET B N 1
ATOM 743 C CA . MET B 1 2 ? 72.562 -32.875 -15.641 1 26.66 2 MET B CA 1
ATOM 744 C C . MET B 1 2 ? 71.25 -33.281 -14.977 1 26.66 2 MET B C 1
ATOM 746 O O . MET B 1 2 ? 70.438 -33.969 -15.586 1 26.66 2 MET B O 1
ATOM 750 N N . HIS B 1 3 ? 71.125 -33.25 -13.516 1 32.72 3 HIS B N 1
ATOM 751 C CA . HIS B 1 3 ? 70.375 -33.188 -12.289 1 32.72 3 HIS B CA 1
ATOM 752 C C . HIS B 1 3 ? 69.188 -32.219 -12.422 1 32.72 3 HIS B C 1
ATOM 754 O O . HIS B 1 3 ? 68.562 -31.859 -11.438 1 32.72 3 HIS B O 1
ATOM 760 N N . LEU B 1 4 ? 69.062 -31.672 -13.703 1 29.67 4 LEU B N 1
ATOM 761 C CA . LEU B 1 4 ? 68.312 -30.406 -13.719 1 29.67 4 LEU B CA 1
ATOM 762 C C . LEU B 1 4 ? 66.875 -30.641 -13.57 1 29.67 4 LEU B C 1
ATOM 764 O O . LEU B 1 4 ? 66.062 -29.703 -13.547 1 29.67 4 LEU B O 1
ATOM 768 N N . LEU B 1 5 ? 66.438 -31.969 -13.633 1 32.16 5 LEU B N 1
ATOM 769 C CA . LEU B 1 5 ? 65.062 -32.062 -14.117 1 32.16 5 LEU B CA 1
ATOM 770 C C . LEU B 1 5 ? 64.125 -31.328 -13.18 1 32.16 5 LEU B C 1
ATOM 772 O O . LEU B 1 5 ? 63.094 -30.766 -13.625 1 32.16 5 LEU B O 1
ATOM 776 N N . THR B 1 6 ? 64.312 -31.438 -11.875 1 30.08 6 THR B N 1
ATOM 777 C CA . THR B 1 6 ? 63.156 -31.578 -10.984 1 30.08 6 THR B CA 1
ATOM 778 C C . THR B 1 6 ? 62.438 -30.25 -10.797 1 30.08 6 THR B C 1
ATOM 780 O O . THR B 1 6 ? 61.438 -30.172 -10.086 1 30.08 6 THR B O 1
ATOM 783 N N . ALA B 1 7 ? 63.062 -29.125 -11.164 1 31.95 7 ALA B N 1
ATOM 784 C CA . ALA B 1 7 ? 62.594 -27.922 -10.477 1 31.95 7 ALA B CA 1
ATOM 785 C C . ALA B 1 7 ? 61.156 -27.594 -10.867 1 31.95 7 ALA B C 1
ATOM 787 O O . ALA B 1 7 ? 60.531 -26.703 -10.297 1 31.95 7 ALA B O 1
ATOM 788 N N . MET B 1 8 ? 60.812 -28.156 -12.07 1 26.56 8 MET B N 1
ATOM 789 C CA . MET B 1 8 ? 59.906 -27.281 -12.773 1 26.56 8 MET B CA 1
ATOM 790 C C . MET B 1 8 ? 58.688 -26.953 -11.898 1 26.56 8 MET B C 1
ATOM 792 O O . MET B 1 8 ? 58.281 -25.781 -11.812 1 26.56 8 MET B O 1
ATOM 796 N N . GLU B 1 9 ? 57.75 -27.891 -11.75 1 30.7 9 GLU B N 1
ATOM 797 C CA . GLU B 1 9 ? 56.312 -27.594 -11.938 1 30.7 9 GLU B CA 1
ATOM 798 C C . GLU B 1 9 ? 55.688 -27.016 -10.672 1 30.7 9 GLU B C 1
ATOM 800 O O . GLU B 1 9 ? 55.375 -27.766 -9.742 1 30.7 9 GLU B O 1
ATOM 805 N N . GLU B 1 10 ? 56.5 -26.375 -9.883 1 33.44 10 GLU B N 1
ATOM 806 C CA . GLU B 1 10 ? 55.75 -25.844 -8.734 1 33.44 10 GLU B CA 1
ATOM 807 C C . GLU B 1 10 ? 54.469 -25.156 -9.156 1 33.44 10 GLU B C 1
ATOM 809 O O . GLU B 1 10 ? 54.531 -24.141 -9.875 1 33.44 10 GLU B O 1
ATOM 814 N N . MET B 1 11 ? 53.625 -25.922 -9.812 1 31.33 11 MET B N 1
ATOM 815 C CA . MET B 1 11 ? 52.312 -25.344 -10.07 1 31.33 11 MET B CA 1
ATOM 816 C C . MET B 1 11 ? 51.844 -24.484 -8.891 1 31.33 11 MET B C 1
ATOM 818 O O . MET B 1 11 ? 52 -24.891 -7.73 1 31.33 11 MET B O 1
ATOM 822 N N . VAL B 1 12 ? 51.969 -23.172 -8.953 1 34.16 12 VAL B N 1
ATOM 823 C CA . VAL B 1 12 ? 51.375 -22.016 -8.297 1 34.16 12 VAL B CA 1
ATOM 824 C C . VAL B 1 12 ? 49.938 -22.344 -7.887 1 34.16 12 VAL B C 1
ATOM 826 O O . VAL B 1 12 ? 49.031 -22.375 -8.727 1 34.16 12 VAL B O 1
ATOM 829 N N . ALA B 1 13 ? 49.656 -23.531 -7.352 1 33.44 13 ALA B N 1
ATOM 830 C CA . ALA B 1 13 ? 48.344 -23.766 -6.75 1 33.44 13 ALA B CA 1
ATOM 831 C C . ALA B 1 13 ? 47.969 -22.609 -5.844 1 33.44 13 ALA B C 1
ATOM 833 O O . ALA B 1 13 ? 48.375 -22.547 -4.688 1 33.44 13 ALA B O 1
ATOM 834 N N . ILE B 1 14 ? 48.562 -21.469 -6.023 1 33.5 14 ILE B N 1
ATOM 835 C CA . ILE B 1 14 ? 47.969 -20.516 -5.098 1 33.5 14 ILE B CA 1
ATOM 836 C C . ILE B 1 14 ? 46.469 -20.719 -5.047 1 33.5 14 ILE B C 1
ATOM 838 O O . ILE B 1 14 ? 45.781 -20.734 -6.086 1 33.5 14 ILE B O 1
ATOM 842 N N . GLU B 1 15 ? 45.938 -21.516 -4.113 1 34.59 15 GLU B N 1
ATOM 843 C CA . GLU B 1 15 ? 44.594 -21.609 -3.582 1 34.59 15 GLU B CA 1
ATOM 844 C C . GLU B 1 15 ? 43.875 -20.266 -3.689 1 34.59 15 GLU B C 1
ATOM 846 O O . GLU B 1 15 ? 44.281 -19.281 -3.088 1 34.59 15 GLU B O 1
ATOM 851 N N . ASN B 1 16 ? 43.844 -19.703 -4.832 1 36.47 16 ASN B N 1
ATOM 852 C CA . ASN B 1 16 ? 42.938 -18.609 -5.184 1 36.47 16 ASN B CA 1
ATOM 853 C C . ASN B 1 16 ? 41.719 -18.547 -4.262 1 36.47 16 ASN B C 1
ATOM 855 O O . ASN B 1 16 ? 41.062 -19.562 -4.059 1 36.47 16 ASN B O 1
ATOM 859 N N . GLY B 1 17 ? 41.906 -18.031 -2.998 1 36.34 17 GLY B N 1
ATOM 860 C CA . GLY B 1 17 ? 40.969 -17.484 -2.045 1 36.34 17 GLY B CA 1
ATOM 861 C C . GLY B 1 17 ? 39.656 -17.047 -2.689 1 36.34 17 GLY B C 1
ATOM 862 O O . GLY B 1 17 ? 39.469 -15.867 -3.006 1 36.34 17 GLY B O 1
ATOM 863 N N . GLN B 1 18 ? 39.375 -17.719 -3.736 1 38.69 18 GLN B N 1
ATOM 864 C CA . GLN B 1 18 ? 38.062 -17.375 -4.219 1 38.69 18 GLN B CA 1
ATOM 865 C C . GLN B 1 18 ? 37.094 -17.172 -3.055 1 38.69 18 GLN B C 1
ATOM 867 O O . GLN B 1 18 ? 36.75 -18.125 -2.34 1 38.69 18 GLN B O 1
ATOM 872 N N . ILE B 1 19 ? 37.625 -16.469 -1.999 1 37.84 19 ILE B N 1
ATOM 873 C CA . ILE B 1 19 ? 36.469 -16.031 -1.196 1 37.84 19 ILE B CA 1
ATOM 874 C C . ILE B 1 19 ? 35.25 -15.875 -2.086 1 37.84 19 ILE B C 1
ATOM 876 O O . ILE B 1 19 ? 35.25 -15.07 -3.02 1 37.84 19 ILE B O 1
ATOM 880 N N . GLN B 1 20 ? 34.75 -16.969 -2.621 1 39.88 20 GLN B N 1
ATOM 881 C CA . GLN B 1 20 ? 33.406 -16.688 -3.109 1 39.88 20 GLN B CA 1
ATOM 882 C C . GLN B 1 20 ? 32.719 -15.609 -2.27 1 39.88 20 GLN B C 1
ATOM 884 O O . GLN B 1 20 ? 32.719 -15.68 -1.039 1 39.88 20 GLN B O 1
ATOM 889 N N . PRO B 1 21 ? 32.906 -14.312 -2.641 1 35.59 21 PRO B N 1
ATOM 890 C CA . PRO B 1 21 ? 32.125 -13.43 -1.793 1 35.59 21 PRO B CA 1
ATOM 891 C C . PRO B 1 21 ? 31.031 -14.18 -1.016 1 35.59 21 PRO B C 1
ATOM 893 O O . PRO B 1 21 ? 30.5 -15.188 -1.497 1 35.59 21 PRO B O 1
ATOM 896 N N . ALA B 1 22 ? 31.188 -14.367 0.25 1 36.62 22 ALA B N 1
ATOM 897 C CA . ALA B 1 22 ? 30 -14.727 1.027 1 36.62 22 ALA B CA 1
ATOM 898 C C . ALA B 1 22 ? 28.734 -14.523 0.211 1 36.62 22 ALA B C 1
ATOM 900 O O . ALA B 1 22 ? 28.625 -13.57 -0.562 1 36.62 22 ALA B O 1
ATOM 901 N N . GLU B 1 23 ? 28.312 -15.562 -0.478 1 36.25 23 GLU B N 1
ATOM 902 C CA . GLU B 1 23 ? 26.938 -15.359 -0.912 1 36.25 23 GLU B CA 1
ATOM 903 C C . GLU B 1 23 ? 26.25 -14.273 -0.089 1 36.25 23 GLU B C 1
ATOM 905 O O . GLU B 1 23 ? 25.969 -14.469 1.099 1 36.25 23 GLU B O 1
ATOM 910 N N . GLU B 1 24 ? 27 -13.172 0.144 1 36.25 24 GLU B N 1
ATOM 911 C CA . GLU B 1 24 ? 26.406 -12.031 0.836 1 36.25 24 GLU B CA 1
ATOM 912 C C . GLU B 1 24 ? 24.906 -12.203 1.022 1 36.25 24 GLU B C 1
ATOM 914 O O . GLU B 1 24 ? 24.203 -12.562 0.079 1 36.25 24 GLU B O 1
ATOM 919 N N . ASN B 1 25 ? 24.531 -12.93 2.035 1 36.41 25 ASN B N 1
ATOM 920 C CA . ASN B 1 25 ? 23.172 -12.852 2.557 1 36.41 25 ASN B CA 1
ATOM 921 C C . ASN B 1 25 ? 22.453 -11.617 2.025 1 36.41 25 ASN B C 1
ATOM 923 O O . ASN B 1 25 ? 22.531 -10.539 2.615 1 36.41 25 ASN B O 1
ATOM 927 N N . ILE B 1 26 ? 23.016 -11.023 0.992 1 40.19 26 ILE B N 1
ATOM 928 C CA . ILE B 1 26 ? 22.062 -10.055 0.472 1 40.19 26 ILE B CA 1
ATOM 929 C C . ILE B 1 26 ? 20.641 -10.508 0.812 1 40.19 26 ILE B C 1
ATOM 931 O O . ILE B 1 26 ? 20.172 -11.523 0.298 1 40.19 26 ILE B O 1
ATOM 935 N N . HIS B 1 27 ? 20.422 -10.742 2.01 1 41.03 27 HIS B N 1
ATOM 936 C CA . HIS B 1 27 ? 19 -10.758 2.365 1 41.03 27 HIS B CA 1
ATOM 937 C C . HIS B 1 27 ? 18.141 -10.203 1.232 1 41.03 27 HIS B C 1
ATOM 939 O O . HIS B 1 27 ? 18.094 -8.992 1.018 1 41.03 27 HIS B O 1
ATOM 945 N N . ARG B 1 28 ? 18.562 -10.352 0.017 1 45.66 28 ARG B N 1
ATOM 946 C CA . ARG B 1 28 ? 17.75 -10.008 -1.151 1 45.66 28 ARG B CA 1
ATOM 947 C C . ARG B 1 28 ? 16.281 -9.852 -0.779 1 45.66 28 ARG B C 1
ATOM 949 O O . ARG B 1 28 ? 15.641 -10.812 -0.356 1 45.66 28 ARG B O 1
ATOM 956 N N . HIS B 1 29 ? 16.031 -8.977 0 1 53.5 29 HIS B N 1
ATOM 957 C CA . HIS B 1 29 ? 14.609 -8.727 0.157 1 53.5 29 HIS B CA 1
ATOM 958 C C . HIS B 1 29 ? 13.828 -9.227 -1.052 1 53.5 29 HIS B C 1
ATOM 960 O O . HIS B 1 29 ? 13.977 -8.695 -2.156 1 53.5 29 HIS B O 1
ATOM 966 N N . THR B 1 30 ? 13.844 -10.641 -1.233 1 71.88 30 THR B N 1
ATOM 967 C CA . THR B 1 30 ? 13.125 -11.328 -2.301 1 71.88 30 THR B CA 1
ATOM 968 C C . THR B 1 30 ? 11.836 -10.594 -2.656 1 71.88 30 THR B C 1
ATOM 970 O O . THR B 1 30 ? 11.148 -10.078 -1.773 1 71.88 30 THR B O 1
ATOM 973 N N . LEU B 1 31 ? 11.836 -10.219 -3.904 1 90.31 31 LEU B N 1
ATOM 974 C CA . LEU B 1 31 ? 10.586 -9.664 -4.41 1 90.31 31 LEU B CA 1
ATOM 975 C C . LEU B 1 31 ? 9.406 -10.562 -4.039 1 90.31 31 LEU B C 1
ATOM 977 O O . LEU B 1 31 ? 9.516 -11.789 -4.086 1 90.31 31 LEU B O 1
ATOM 981 N N . PRO B 1 32 ? 8.516 -9.969 -3.457 1 95.62 32 PRO B N 1
ATOM 982 C CA . PRO B 1 32 ? 7.332 -10.773 -3.146 1 95.62 32 PRO B CA 1
ATOM 983 C C . PRO B 1 32 ? 6.773 -11.5 -4.371 1 95.62 32 PRO B C 1
ATOM 985 O O . PRO B 1 32 ? 6.805 -10.961 -5.477 1 95.62 32 PRO B O 1
ATOM 988 N N . ASP B 1 33 ? 6.359 -12.711 -4.137 1 96.69 33 ASP B N 1
ATOM 989 C CA . ASP B 1 33 ? 5.641 -13.461 -5.16 1 96.69 33 ASP B CA 1
ATOM 990 C C . ASP B 1 33 ? 4.16 -13.086 -5.176 1 96.69 33 ASP B C 1
ATOM 992 O O . ASP B 1 33 ? 3.369 -13.617 -4.391 1 96.69 33 ASP B O 1
ATOM 996 N N . VAL B 1 34 ? 3.768 -12.273 -6.109 1 98.38 34 VAL B N 1
ATOM 997 C CA . VAL B 1 34 ? 2.436 -11.68 -6.129 1 98.38 34 VAL B CA 1
ATOM 998 C C . VAL B 1 34 ? 1.384 -12.766 -6.332 1 98.38 34 VAL B C 1
ATOM 1000 O O . VAL B 1 34 ? 0.329 -12.75 -5.695 1 98.38 34 VAL B O 1
ATOM 1003 N N . LYS B 1 35 ? 1.716 -13.68 -7.18 1 98.31 35 LYS B N 1
ATOM 1004 C CA . LYS B 1 35 ? 0.784 -14.773 -7.426 1 98.31 35 LYS B CA 1
ATOM 1005 C C . LYS B 1 35 ? 0.557 -15.602 -6.164 1 98.31 35 LYS B C 1
ATOM 1007 O O . LYS B 1 35 ? -0.58 -15.961 -5.844 1 98.31 35 LYS B O 1
ATOM 1012 N N . ALA B 1 36 ? 1.585 -15.906 -5.484 1 98.12 36 ALA B N 1
ATOM 1013 C CA . ALA B 1 36 ? 1.476 -16.688 -4.254 1 98.12 36 ALA B CA 1
ATOM 1014 C C . ALA B 1 36 ? 0.655 -15.945 -3.205 1 98.12 36 ALA B C 1
ATOM 1016 O O . ALA B 1 36 ? -0.176 -16.547 -2.518 1 98.12 36 ALA B O 1
ATOM 1017 N N . ILE B 1 37 ? 0.838 -14.641 -3.055 1 98.12 37 ILE B N 1
ATOM 1018 C CA . ILE B 1 37 ? 0.108 -13.805 -2.111 1 98.12 37 ILE B CA 1
ATOM 1019 C C . ILE B 1 37 ? -1.382 -13.82 -2.447 1 98.12 37 ILE B C 1
ATOM 1021 O O . ILE B 1 37 ? -2.221 -14.031 -1.566 1 98.12 37 ILE B O 1
ATOM 1025 N N . ARG B 1 38 ? -1.652 -13.562 -3.717 1 98.38 38 ARG B N 1
ATOM 1026 C CA . ARG B 1 38 ? -3.035 -13.547 -4.18 1 98.38 38 ARG B CA 1
ATOM 1027 C C . ARG B 1 38 ? -3.713 -14.891 -3.932 1 98.38 38 ARG B C 1
ATOM 1029 O O . ARG B 1 38 ? -4.84 -14.945 -3.436 1 98.38 38 ARG B O 1
ATOM 1036 N N . LYS B 1 39 ? -3.02 -15.992 -4.266 1 98.31 39 LYS B N 1
ATOM 1037 C CA . LYS B 1 39 ? -3.584 -17.328 -4.121 1 98.31 39 LYS B CA 1
ATOM 1038 C C . LYS B 1 39 ? -3.789 -17.688 -2.65 1 98.31 39 LYS B C 1
ATOM 1040 O O . LYS B 1 39 ? -4.777 -18.328 -2.293 1 98.31 39 LYS B O 1
ATOM 1045 N N . HIS B 1 40 ? -2.844 -17.312 -1.846 1 97.81 40 HIS B N 1
ATOM 1046 C CA . HIS B 1 40 ? -2.988 -17.547 -0.413 1 97.81 40 HIS B CA 1
ATOM 1047 C C . HIS B 1 40 ? -4.234 -16.859 0.135 1 97.81 40 HIS B C 1
ATOM 1049 O O . HIS B 1 40 ? -4.891 -17.375 1.039 1 97.81 40 HIS B O 1
ATOM 1055 N N . ALA B 1 41 ? -4.57 -15.711 -0.438 1 97.5 41 ALA B N 1
ATOM 1056 C CA . ALA B 1 41 ? -5.758 -14.953 -0.039 1 97.5 41 ALA B CA 1
ATOM 1057 C C . ALA B 1 41 ? -7.02 -15.555 -0.646 1 97.5 41 ALA B C 1
ATOM 1059 O O . ALA B 1 41 ? -8.133 -15.109 -0.355 1 97.5 41 ALA B O 1
ATOM 1060 N N . GLY B 1 42 ? -6.789 -16.484 -1.603 1 97.75 42 GLY B N 1
ATOM 1061 C CA . GLY B 1 42 ? -7.902 -17.172 -2.234 1 97.75 42 GLY B CA 1
ATOM 1062 C C . GLY B 1 42 ? -8.641 -16.312 -3.246 1 97.75 42 GLY B C 1
ATOM 1063 O O . GLY B 1 42 ? -9.852 -16.453 -3.426 1 97.75 42 GLY B O 1
ATOM 1064 N N . MET B 1 43 ? -7.98 -15.508 -3.902 1 98.31 43 MET B N 1
ATOM 1065 C CA . MET B 1 43 ? -8.641 -14.531 -4.758 1 98.31 43 MET B CA 1
ATOM 1066 C C . MET B 1 43 ? -8.258 -14.734 -6.219 1 98.31 43 MET B C 1
ATOM 1068 O O . MET B 1 43 ? -7.156 -15.203 -6.516 1 98.31 43 MET B O 1
ATOM 1072 N N . LYS B 1 44 ? -9.188 -14.305 -7.023 1 98.62 44 LYS B N 1
ATOM 1073 C CA . LYS B 1 44 ? -8.844 -14.141 -8.438 1 98.62 44 LYS B CA 1
ATOM 1074 C C . LYS B 1 44 ? -8.102 -12.828 -8.672 1 98.62 44 LYS B C 1
ATOM 1076 O O . LYS B 1 44 ? -8.023 -11.984 -7.777 1 98.62 44 LYS B O 1
ATOM 1081 N N . GLN B 1 45 ? -7.598 -12.75 -9.898 1 98.56 45 GLN B N 1
ATOM 1082 C CA . GLN B 1 45 ? -6.805 -11.562 -10.203 1 98.56 45 GLN B CA 1
ATOM 1083 C C . GLN B 1 45 ? -7.637 -10.289 -10.062 1 98.56 45 GLN B C 1
ATOM 1085 O O . GLN B 1 45 ? -7.172 -9.297 -9.5 1 98.56 45 GLN B O 1
ATOM 1090 N N . ALA B 1 46 ? -8.859 -10.344 -10.523 1 98.69 46 ALA B N 1
ATOM 1091 C CA . ALA B 1 46 ? -9.719 -9.164 -10.492 1 98.69 46 ALA B CA 1
ATOM 1092 C C . ALA B 1 46 ? -10.055 -8.766 -9.062 1 98.69 46 ALA B C 1
ATOM 1094 O O . ALA B 1 46 ? -10.039 -7.578 -8.719 1 98.69 46 ALA B O 1
ATOM 1095 N N . GLU B 1 47 ? -10.32 -9.719 -8.258 1 98.5 47 GLU B N 1
ATOM 1096 C CA . GLU B 1 47 ? -10.641 -9.477 -6.855 1 98.5 47 GLU B CA 1
ATOM 1097 C C . GLU B 1 47 ? -9.438 -8.906 -6.102 1 98.5 47 GLU B C 1
ATOM 1099 O O . GLU B 1 47 ? -9.562 -7.945 -5.344 1 98.5 47 GLU B O 1
ATOM 1104 N N . PHE B 1 48 ? -8.352 -9.531 -6.328 1 98.81 48 PHE B N 1
ATOM 1105 C CA . PHE B 1 48 ? -7.129 -9.07 -5.684 1 98.81 48 PHE B CA 1
ATOM 1106 C C . PHE B 1 48 ? -6.801 -7.641 -6.086 1 98.81 48 PHE B C 1
ATOM 1108 O O . PHE B 1 48 ? -6.422 -6.824 -5.246 1 98.81 48 PHE B O 1
ATOM 1115 N N . ALA B 1 49 ? -6.949 -7.301 -7.324 1 98.88 49 ALA B N 1
ATOM 1116 C CA . ALA B 1 49 ? -6.707 -5.961 -7.852 1 98.88 49 ALA B CA 1
ATOM 1117 C C . ALA B 1 49 ? -7.574 -4.926 -7.145 1 98.88 49 ALA B C 1
ATOM 1119 O O . ALA B 1 49 ? -7.086 -3.873 -6.73 1 98.88 49 ALA B O 1
ATOM 1120 N N . GLU B 1 50 ? -8.766 -5.27 -6.961 1 98.25 50 GLU B N 1
ATOM 1121 C CA . GLU B 1 50 ? -9.711 -4.371 -6.297 1 98.25 50 GLU B CA 1
ATOM 1122 C C . GLU B 1 50 ? -9.328 -4.16 -4.832 1 98.25 50 GLU B C 1
ATOM 1124 O O . GLU B 1 50 ? -9.312 -3.029 -4.344 1 98.25 50 GLU B O 1
ATOM 1129 N N . VAL B 1 51 ? -8.969 -5.156 -4.168 1 98.19 51 VAL B N 1
ATOM 1130 C CA . VAL B 1 51 ? -8.688 -5.129 -2.734 1 98.19 51 VAL B CA 1
ATOM 1131 C C . VAL B 1 51 ? -7.43 -4.305 -2.469 1 98.19 51 VAL B C 1
ATOM 1133 O O . VAL B 1 51 ? -7.398 -3.494 -1.54 1 98.19 51 VAL B O 1
ATOM 1136 N N . VAL B 1 52 ? -6.438 -4.441 -3.336 1 98.38 52 VAL B N 1
ATOM 1137 C CA . VAL B 1 52 ? -5.156 -3.799 -3.068 1 98.38 52 VAL B CA 1
ATOM 1138 C C . VAL B 1 52 ? -5.133 -2.406 -3.695 1 98.38 52 VAL B C 1
ATOM 1140 O O . VAL B 1 52 ? -4.254 -1.596 -3.389 1 98.38 52 VAL B O 1
ATOM 1143 N N . GLY B 1 53 ? -6.023 -2.176 -4.605 1 98.19 53 GLY B N 1
ATOM 1144 C CA . GLY B 1 53 ? -6.082 -0.877 -5.258 1 98.19 53 GLY B CA 1
ATOM 1145 C C . GLY B 1 53 ? -5.234 -0.801 -6.516 1 98.19 53 GLY B C 1
ATOM 1146 O O . GLY B 1 53 ? -4.598 0.221 -6.777 1 98.19 53 GLY B O 1
ATOM 1147 N N . ALA B 1 54 ? -5.246 -1.802 -7.258 1 98.62 54 ALA B N 1
ATOM 1148 C CA . ALA B 1 54 ? -4.492 -1.866 -8.508 1 98.62 54 ALA B CA 1
ATOM 1149 C C . ALA B 1 54 ? -5.391 -2.301 -9.664 1 98.62 54 ALA B C 1
ATOM 1151 O O . ALA B 1 54 ? -6.523 -2.732 -9.453 1 98.62 54 ALA B O 1
ATOM 1152 N N . SER B 1 55 ? -4.871 -2.15 -10.781 1 98.62 55 SER B N 1
ATOM 1153 C CA . SER B 1 55 ? -5.578 -2.697 -11.938 1 98.62 55 SER B CA 1
ATOM 1154 C C . SER B 1 55 ? -5.242 -4.172 -12.141 1 98.62 55 SER B C 1
ATOM 1156 O O . SER B 1 55 ? -4.172 -4.633 -11.742 1 98.62 55 SER B O 1
ATOM 1158 N N . VAL B 1 56 ? -6.141 -4.867 -12.828 1 98.69 56 VAL B N 1
ATOM 1159 C CA . VAL B 1 56 ? -5.898 -6.266 -13.156 1 98.69 56 VAL B CA 1
ATOM 1160 C C . VAL B 1 56 ? -4.648 -6.383 -14.023 1 98.69 56 VAL B C 1
ATOM 1162 O O . VAL B 1 56 ? -3.855 -7.312 -13.859 1 98.69 56 VAL B O 1
ATOM 1165 N N . ASP B 1 57 ? -4.465 -5.445 -14.883 1 98.75 57 ASP B N 1
ATOM 1166 C CA . ASP B 1 57 ? -3.297 -5.457 -15.758 1 98.75 57 ASP B CA 1
ATOM 1167 C C . ASP B 1 57 ? -2.004 -5.355 -14.953 1 98.75 57 ASP B C 1
ATOM 1169 O O . ASP B 1 57 ? -1.009 -6.004 -15.281 1 98.75 57 ASP B O 1
ATOM 1173 N N . LEU B 1 58 ? -1.999 -4.547 -13.945 1 98.56 58 LEU B N 1
ATOM 1174 C CA . LEU B 1 58 ? -0.822 -4.391 -13.102 1 98.56 58 LEU B CA 1
ATOM 1175 C C . LEU B 1 58 ? -0.533 -5.676 -12.328 1 98.56 58 LEU B C 1
ATOM 1177 O O . LEU B 1 58 ? 0.617 -6.117 -12.258 1 98.56 58 LEU B O 1
ATOM 1181 N N . ILE B 1 59 ? -1.566 -6.312 -11.844 1 98.81 59 ILE B N 1
ATOM 1182 C CA . ILE B 1 59 ? -1.409 -7.586 -11.148 1 98.81 59 ILE B CA 1
ATOM 1183 C C . ILE B 1 59 ? -0.813 -8.617 -12.102 1 98.81 59 ILE B C 1
ATOM 1185 O O . ILE B 1 59 ? 0.153 -9.305 -11.758 1 98.81 59 ILE B O 1
ATOM 1189 N N . ARG B 1 60 ? -1.405 -8.633 -13.227 1 98.75 60 ARG B N 1
ATOM 1190 C CA . ARG B 1 60 ? -0.928 -9.57 -14.234 1 98.75 60 ARG B CA 1
ATOM 1191 C C . ARG B 1 60 ? 0.532 -9.305 -14.586 1 98.75 60 ARG B C 1
ATOM 1193 O O . ARG B 1 60 ? 1.327 -10.242 -14.711 1 98.75 60 ARG B O 1
ATOM 1200 N N . SER B 1 61 ? 0.884 -8.102 -14.719 1 98.69 61 SER B N 1
ATOM 1201 C CA . SER B 1 61 ? 2.25 -7.738 -15.078 1 98.69 61 SER B CA 1
ATOM 1202 C C . SER B 1 61 ? 3.238 -8.141 -13.992 1 98.69 61 SER B C 1
ATOM 1204 O O . SER B 1 61 ? 4.363 -8.547 -14.289 1 98.69 61 SER B O 1
ATOM 1206 N N . TRP B 1 62 ? 2.867 -8.055 -12.773 1 98.38 62 TRP B N 1
ATOM 1207 C CA . TRP B 1 62 ? 3.717 -8.469 -11.664 1 98.38 62 TRP B CA 1
ATOM 1208 C C . TRP B 1 62 ? 3.846 -9.992 -11.617 1 98.38 62 TRP B C 1
ATOM 1210 O O . TRP B 1 62 ? 4.945 -10.523 -11.438 1 98.38 62 TRP B O 1
ATOM 1220 N N . GLU B 1 63 ? 2.711 -10.672 -11.867 1 98.19 63 GLU B N 1
ATOM 1221 C CA . GLU B 1 63 ? 2.703 -12.125 -11.773 1 98.19 63 GLU B CA 1
ATOM 1222 C C . GLU B 1 63 ? 3.516 -12.758 -12.906 1 98.19 63 GLU B C 1
ATOM 1224 O O . GLU B 1 63 ? 4.094 -13.828 -12.742 1 98.19 63 GLU B O 1
ATOM 1229 N N . GLN B 1 64 ? 3.559 -12.055 -13.977 1 97.81 64 GLN B N 1
ATOM 1230 C CA . GLN B 1 64 ? 4.285 -12.531 -15.156 1 97.81 64 GLN B CA 1
ATOM 1231 C C . GLN B 1 64 ? 5.691 -11.938 -15.211 1 97.81 64 GLN B C 1
ATOM 1233 O O . GLN B 1 64 ? 6.406 -12.109 -16.203 1 97.81 64 GLN B O 1
ATOM 1238 N N . LYS B 1 65 ? 6.031 -11.133 -14.266 1 96.56 65 LYS B N 1
ATOM 1239 C CA . LYS B 1 65 ? 7.355 -10.531 -14.133 1 96.56 65 LYS B CA 1
ATOM 1240 C C . LYS B 1 65 ? 7.641 -9.57 -15.281 1 96.56 65 LYS B C 1
ATOM 1242 O O . LYS B 1 65 ? 8.789 -9.43 -15.711 1 96.56 65 LYS B O 1
ATOM 1247 N N . ARG B 1 66 ? 6.59 -9.055 -15.875 1 97.88 66 ARG B N 1
ATOM 1248 C CA . ARG B 1 66 ? 6.754 -8.008 -16.891 1 97.88 66 ARG B CA 1
ATOM 1249 C C . ARG B 1 66 ? 7.129 -6.68 -16.234 1 97.88 66 ARG B C 1
ATOM 1251 O O . ARG B 1 66 ? 7.742 -5.824 -16.875 1 97.88 66 ARG B O 1
ATOM 1258 N N . ARG B 1 67 ? 6.684 -6.477 -14.992 1 97.75 67 ARG B N 1
ATOM 1259 C CA . ARG B 1 67 ? 7.055 -5.355 -14.141 1 97.75 67 ARG B CA 1
ATOM 1260 C C . ARG B 1 67 ? 7.457 -5.836 -12.75 1 97.75 67 ARG B C 1
ATOM 1262 O O . ARG B 1 67 ? 6.938 -6.844 -12.258 1 97.75 67 ARG B O 1
ATOM 1269 N N . ILE B 1 68 ? 8.32 -5.129 -12.219 1 96.94 68 ILE B N 1
ATOM 1270 C CA . ILE B 1 68 ? 8.703 -5.395 -10.836 1 96.94 68 ILE B CA 1
ATOM 1271 C C . ILE B 1 68 ? 8.031 -4.383 -9.914 1 96.94 68 ILE B C 1
ATOM 1273 O O . ILE B 1 68 ? 8.125 -3.172 -10.141 1 96.94 68 ILE B O 1
ATOM 1277 N N . PRO B 1 69 ? 7.34 -4.922 -8.969 1 97.75 69 PRO B N 1
ATOM 1278 C CA . PRO B 1 69 ? 6.746 -3.955 -8.047 1 97.75 69 PRO B CA 1
ATOM 1279 C C . PRO B 1 69 ? 7.793 -3.084 -7.352 1 97.75 69 PRO B C 1
ATOM 1281 O O . PRO B 1 69 ? 8.883 -3.559 -7.035 1 97.75 69 PRO B O 1
ATOM 1284 N N . SER B 1 70 ? 7.402 -1.808 -7.082 1 97.06 70 SER B N 1
ATOM 1285 C CA . SER B 1 70 ? 8.312 -0.872 -6.434 1 97.06 70 SER B CA 1
ATOM 1286 C C . SER B 1 70 ? 7.559 0.119 -5.555 1 97.06 70 SER B C 1
ATOM 1288 O O . SER B 1 70 ? 6.328 0.114 -5.523 1 97.06 70 SER B O 1
ATOM 1290 N N . GLY B 1 71 ? 8.289 0.802 -4.727 1 97 71 GLY B N 1
ATOM 1291 C CA . GLY B 1 71 ? 7.699 1.85 -3.914 1 97 71 GLY B CA 1
ATOM 1292 C C . GLY B 1 71 ? 6.613 1.341 -2.982 1 97 71 GLY B C 1
ATOM 1293 O O . GLY B 1 71 ? 6.832 0.392 -2.227 1 97 71 GLY B O 1
ATOM 1294 N N . ILE B 1 72 ? 5.496 2.057 -3.043 1 98.19 72 ILE B N 1
ATOM 1295 C CA . ILE B 1 72 ? 4.402 1.784 -2.117 1 98.19 72 ILE B CA 1
ATOM 1296 C C . ILE B 1 72 ? 3.799 0.414 -2.42 1 98.19 72 ILE B C 1
ATOM 1298 O O . ILE B 1 72 ? 3.402 -0.312 -1.506 1 98.19 72 ILE B O 1
ATOM 1302 N N . ALA B 1 73 ? 3.793 0.048 -3.688 1 98.44 73 ALA B N 1
ATOM 1303 C CA . ALA B 1 73 ? 3.262 -1.257 -4.074 1 98.44 73 ALA B CA 1
ATOM 1304 C C . ALA B 1 73 ? 4.082 -2.387 -3.463 1 98.44 73 ALA B C 1
ATOM 1306 O O . ALA B 1 73 ? 3.525 -3.352 -2.934 1 98.44 73 ALA B O 1
ATOM 1307 N N . LEU B 1 74 ? 5.355 -2.223 -3.555 1 97.88 74 LEU B N 1
ATOM 1308 C CA . LEU B 1 74 ? 6.242 -3.227 -2.977 1 97.88 74 LEU B CA 1
ATOM 1309 C C . LEU B 1 74 ? 6.043 -3.32 -1.467 1 97.88 74 LEU B C 1
ATOM 1311 O O . LEU B 1 74 ? 5.938 -4.418 -0.916 1 97.88 74 LEU B O 1
ATOM 1315 N N . LYS B 1 75 ? 5.973 -2.197 -0.819 1 98 75 LYS B N 1
ATOM 1316 C CA . LYS B 1 75 ? 5.762 -2.18 0.626 1 98 75 LYS B CA 1
ATOM 1317 C C . LYS B 1 75 ? 4.441 -2.852 0.999 1 98 75 LYS B C 1
ATOM 1319 O O . LYS B 1 75 ? 4.375 -3.605 1.972 1 98 75 LYS B O 1
ATOM 1324 N N . MET B 1 76 ? 3.422 -2.609 0.204 1 98.38 76 MET B N 1
ATOM 1325 C CA . MET B 1 76 ? 2.105 -3.191 0.455 1 98.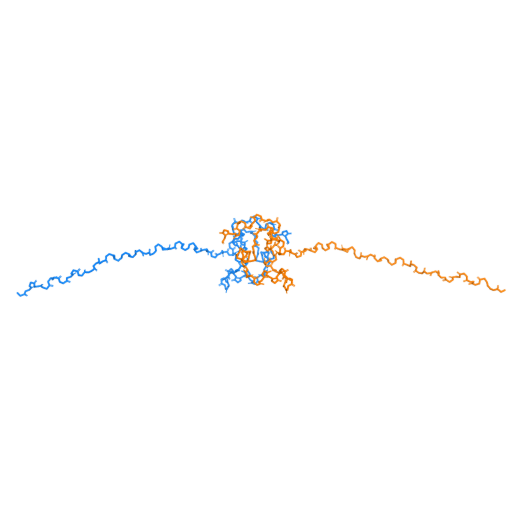38 76 MET B CA 1
ATOM 1326 C C . MET B 1 76 ? 2.143 -4.707 0.302 1 98.38 76 MET B C 1
ATOM 1328 O O . MET B 1 76 ? 1.635 -5.438 1.157 1 98.38 76 MET B O 1
ATOM 1332 N N . LEU B 1 77 ? 2.754 -5.16 -0.732 1 98.38 77 LEU B N 1
ATOM 1333 C CA . LEU B 1 77 ? 2.818 -6.594 -0.997 1 98.38 77 LEU B CA 1
ATOM 1334 C C . LEU B 1 77 ? 3.605 -7.312 0.092 1 98.38 77 LEU B C 1
ATOM 1336 O O . LEU B 1 77 ? 3.209 -8.391 0.543 1 98.38 77 LEU B O 1
ATOM 1340 N N . CYS B 1 78 ? 4.676 -6.684 0.512 1 97.69 78 CYS B N 1
ATOM 1341 C CA . CYS B 1 78 ? 5.465 -7.254 1.597 1 97.69 78 CYS B CA 1
ATOM 1342 C C . CYS B 1 78 ? 4.664 -7.305 2.891 1 97.69 78 CYS B C 1
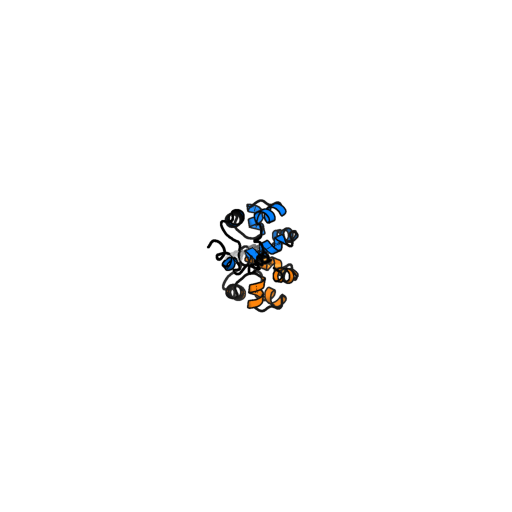ATOM 1344 O O . CYS B 1 78 ? 4.754 -8.273 3.645 1 97.69 78 CYS B O 1
ATOM 1346 N N . LEU B 1 79 ? 3.938 -6.293 3.129 1 97.25 79 LEU B N 1
ATOM 1347 C CA . LEU B 1 79 ? 3.1 -6.223 4.32 1 97.25 79 LEU B CA 1
ATOM 1348 C C . LEU B 1 79 ? 2.078 -7.355 4.336 1 97.25 79 LEU B C 1
ATOM 1350 O O . LEU B 1 79 ? 1.916 -8.031 5.352 1 97.25 79 LEU B O 1
ATOM 1354 N N . ILE B 1 80 ? 1.402 -7.562 3.215 1 97.75 80 ILE B N 1
ATOM 1355 C CA . ILE B 1 80 ? 0.385 -8.602 3.113 1 97.75 80 ILE B CA 1
ATOM 1356 C C . ILE B 1 80 ? 1.032 -9.977 3.279 1 97.75 80 ILE B C 1
ATOM 1358 O O . ILE B 1 80 ? 0.458 -10.867 3.908 1 97.75 80 ILE B O 1
ATOM 1362 N N . GLU B 1 81 ? 2.188 -10.102 2.672 1 96.44 81 GLU B N 1
ATOM 1363 C CA . GLU B 1 81 ? 2.91 -11.367 2.793 1 96.44 81 GLU B CA 1
ATOM 1364 C C . GLU B 1 81 ? 3.26 -11.664 4.25 1 96.44 81 GLU B C 1
ATOM 1366 O O . GLU B 1 81 ? 3.145 -12.805 4.699 1 96.44 81 GLU B O 1
ATOM 1371 N N . ARG B 1 82 ? 3.609 -10.68 4.949 1 95.25 82 ARG B N 1
ATOM 1372 C CA . ARG B 1 82 ? 4.02 -10.836 6.34 1 95.25 82 ARG B CA 1
ATOM 1373 C C . ARG B 1 82 ? 2.811 -10.984 7.254 1 95.25 82 ARG B C 1
ATOM 1375 O O . ARG B 1 82 ? 2.867 -11.711 8.25 1 95.25 82 ARG B O 1
ATOM 1382 N N . GLU B 1 83 ? 1.756 -10.25 6.914 1 96.62 83 GLU B N 1
ATOM 1383 C CA . GLU B 1 83 ? 0.522 -10.273 7.691 1 96.62 83 GLU B CA 1
ATOM 1384 C C . GLU B 1 83 ? -0.688 -10.547 6.805 1 96.62 83 GLU B C 1
ATOM 1386 O O . GLU B 1 83 ? -1.453 -9.633 6.492 1 96.62 83 GLU B O 1
ATOM 1391 N N . PRO B 1 84 ? -0.94 -11.766 6.512 1 97.06 84 PRO B N 1
ATOM 1392 C CA . PRO B 1 84 ? -1.988 -12.117 5.547 1 97.06 84 PRO B CA 1
ATOM 1393 C C . PRO B 1 84 ? -3.381 -11.695 6.016 1 97.06 84 PRO B C 1
ATOM 1395 O O . PRO B 1 84 ? -4.262 -11.438 5.191 1 97.06 84 PRO B O 1
ATOM 1398 N N . ALA B 1 85 ? -3.6 -11.555 7.332 1 96.62 85 ALA B N 1
ATOM 1399 C CA . ALA B 1 85 ? -4.91 -11.188 7.867 1 96.62 85 ALA B CA 1
ATOM 1400 C C . ALA B 1 85 ? -5.297 -9.773 7.461 1 96.62 85 ALA B C 1
ATOM 1402 O O . ALA B 1 85 ? -6.465 -9.391 7.555 1 96.62 85 ALA B O 1
ATOM 1403 N N . LEU B 1 86 ? -4.336 -9.008 6.973 1 97.5 86 LEU B N 1
ATOM 1404 C CA . LEU B 1 86 ? -4.594 -7.633 6.555 1 97.5 86 LEU B CA 1
ATOM 1405 C C . LEU B 1 86 ? -5.535 -7.594 5.355 1 97.5 86 LEU B C 1
ATOM 1407 O O . LEU B 1 86 ? -6.145 -6.562 5.074 1 97.5 86 LEU B O 1
ATOM 1411 N N . ILE B 1 87 ? -5.641 -8.664 4.625 1 97.94 87 ILE B N 1
ATOM 1412 C CA . ILE B 1 87 ? -6.516 -8.742 3.457 1 97.94 87 ILE B CA 1
ATOM 1413 C C . ILE B 1 87 ? -7.957 -8.477 3.877 1 97.94 87 ILE B C 1
ATOM 1415 O O . ILE B 1 87 ? -8.719 -7.84 3.141 1 97.94 87 ILE B O 1
ATOM 1419 N N . ASN B 1 88 ? -8.305 -8.891 5.086 1 96.19 88 ASN B N 1
ATOM 1420 C CA . ASN B 1 88 ? -9.656 -8.656 5.582 1 96.19 88 ASN B CA 1
ATOM 1421 C C . ASN B 1 88 ? -9.898 -7.168 5.836 1 96.19 88 ASN B C 1
ATOM 1423 O O . ASN B 1 88 ? -10.969 -6.648 5.516 1 96.19 88 ASN B O 1
ATOM 1427 N N . THR B 1 89 ? -8.906 -6.535 6.383 1 96.38 89 THR B N 1
ATOM 1428 C CA . THR B 1 89 ? -9.008 -5.102 6.621 1 96.38 89 THR B CA 1
ATOM 1429 C C . THR B 1 89 ? -9.062 -4.336 5.301 1 96.38 89 THR B C 1
ATOM 1431 O O . THR B 1 89 ? -9.875 -3.426 5.137 1 96.38 89 THR B O 1
ATOM 1434 N N . LEU B 1 90 ? -8.258 -4.758 4.359 1 97.5 90 LEU B N 1
ATOM 1435 C CA . LEU B 1 90 ? -8.203 -4.094 3.061 1 97.5 90 LEU B CA 1
ATOM 1436 C C . LEU B 1 90 ? -9.539 -4.219 2.332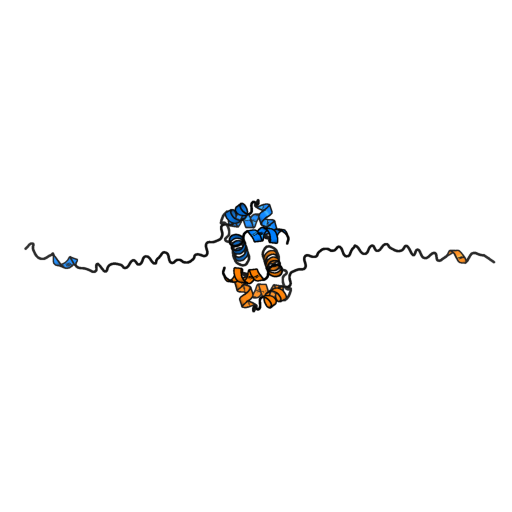 1 97.5 90 LEU B C 1
ATOM 1438 O O . LEU B 1 90 ? -9.953 -3.291 1.633 1 97.5 90 LEU B O 1
ATOM 1442 N N . ARG B 1 91 ? -10.195 -5.262 2.52 1 95.56 91 ARG B N 1
ATOM 1443 C CA . ARG B 1 91 ? -11.484 -5.508 1.878 1 95.56 91 ARG B CA 1
ATOM 1444 C C . ARG B 1 91 ? -12.547 -4.543 2.395 1 95.56 91 ARG B C 1
ATOM 1446 O O . ARG B 1 91 ? -13.492 -4.211 1.677 1 95.56 91 ARG B O 1
ATOM 1453 N N . SER B 1 92 ? -12.328 -4.066 3.613 1 93.56 92 SER B N 1
ATOM 1454 C CA . SER B 1 92 ? -13.328 -3.219 4.254 1 93.56 92 SER B CA 1
ATOM 1455 C C . SER B 1 92 ? -13.086 -1.746 3.938 1 93.56 92 SER B C 1
ATOM 1457 O O . SER B 1 92 ? -13.891 -0.887 4.297 1 93.56 92 SER B O 1
ATOM 1459 N N . ILE B 1 93 ? -12 -1.521 3.324 1 91.06 93 ILE B N 1
ATOM 1460 C CA . ILE B 1 93 ? -11.656 -0.143 2.984 1 91.06 93 ILE B CA 1
ATOM 1461 C C . ILE B 1 93 ? -12.344 0.25 1.676 1 91.06 93 ILE B C 1
ATOM 1463 O O . ILE B 1 93 ? -12.359 -0.528 0.72 1 91.06 93 ILE B O 1
#

InterPro domains:
  IPR001387 Cro/C1-type, helix-turn-helix domain [PF01381] (34-77)
  IPR001387 Cro/C1-type, helix-turn-helix domain [PS50943] (34-78)
  IPR001387 Cro/C1-type, helix-turn-helix domain [SM00530] (33-87)
  IPR001387 Cro/C1-type, helix-turn-helix domain [cd00093] (34-78)
  IPR010982 Lambda repressor-like, DNA-binding domain superfamily [G3DSA:1.10.260.40] (32-92)
  IPR010982 Lambda repressor-like, DNA-binding domain superfamily [SSF47413] (34-80)
  IPR047761 NadS-like [NF041265] (4-90)
  IPR052359 Bacterial HTH-type regulators and antitoxins [PTHR36511] (3-91)

Solvent-accessible surface area (backbone atoms only — not comparable to full-atom values)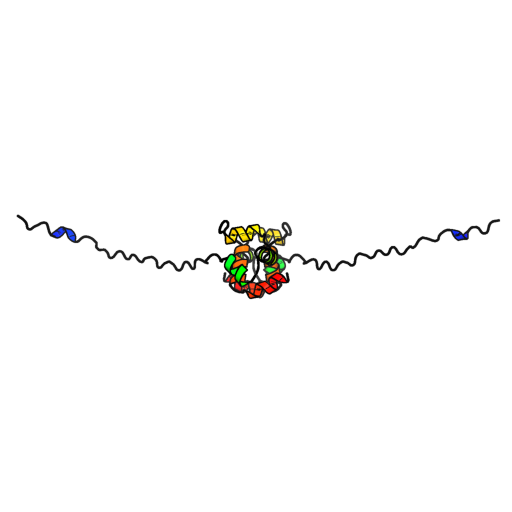: 11253 Å² total; per-residue (Å²): 136,84,74,72,81,68,70,74,69,68,67,83,71,65,80,73,73,65,60,58,68,61,78,65,74,59,71,58,76,66,74,71,57,54,54,59,51,37,51,74,71,68,42,53,66,63,56,43,13,60,44,52,28,49,49,48,66,56,51,49,29,41,57,68,62,75,42,78,74,51,48,39,54,35,46,50,50,48,48,39,66,76,38,60,72,48,54,63,58,38,60,73,101,139,86,87,66,74,77,71,66,77,68,71,79,68,66,78,71,74,65,63,60,67,65,77,61,74,58,70,56,77,66,76,70,58,56,55,59,51,36,50,74,70,68,43,52,65,62,56,43,14,61,45,52,27,49,48,48,67,56,52,49,29,42,57,67,62,75,42,77,76,51,48,40,56,36,46,50,51,48,46,38,67,75,39,61,72,50,56,62,58,38,61,74,99

Radius of gyr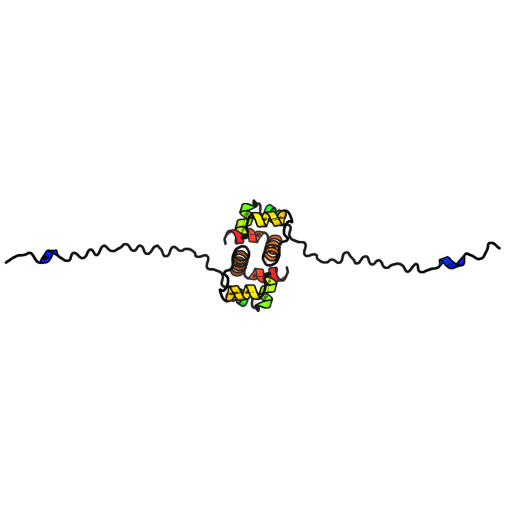ation: 31.97 Å; Cα contacts (8 Å, |Δi|>4): 143; chains: 2; bounding box: 141×83×33 Å

Secondary structure (DSSP, 8-state):
--SGGGGGGG-----------------------HHHHHHHTT--HHHHHHHHT--HHHHHHHHTTSS---HHHHHHHHHHHH-TTHHHHHHH-/---GGGG--------------------------HHHHHHHTT--HHHHHHHHT--HHHHHHHHTTSS---HHHHHHHHHHHH-TTHHHHHHH-

Organism: Citrobacter rodentium (strain ICC168) (NCBI:txid637910)

Sequence (186 aa):
MMHLLTAMEEMVAIENGQIQPAEENIHRHTLPDVKAIRKHAGMKQAEFAEVVGASVDLIRSWEQKRRIPSGIALKMLCLIEREPALINTLRSIMMHLLTAMEEMVAIENGQIQPAEENIHRHTLPDVKAIRKHAGMKQAEFAEVVGASVDLIRSWEQKRRIPSGIALKMLCLIEREPALINTLRSI

pLDDT: mean 77.77, std 29.01, range [25.94, 98.88]

Foldseek 3Di:
DPPDPPPDPPDDVVVPCCVVVPVPCPCPVPQDQLVVLCVVLVHDLCVVCQLLVHHSVVSVCCNVVVDGDDDPRSVSRVVCVVPVCCSVVSNVD/DDPPPDPPPPPCVVVPCCVVVPVPCVCVVPQFQLVVLCVVLVHDLCVVCQLLVHHSVVSVCCNVVVDGDDDPRSVSRVVCVVPVCCSVVSNVD